Protein AF-A0A9E6F2T2-F1 (afdb_monomer)

Mean predicted aligned error: 5.19 Å

Structure (mmCIF, N/CA/C/O backbone):
data_AF-A0A9E6F2T2-F1
#
_entry.id   AF-A0A9E6F2T2-F1
#
loop_
_atom_site.group_PDB
_atom_site.id
_atom_site.type_symbol
_atom_site.label_atom_id
_atom_site.label_alt_id
_atom_site.label_comp_id
_atom_site.label_asym_id
_atom_site.label_entity_id
_atom_site.label_seq_id
_atom_site.pdbx_PDB_ins_code
_atom_site.Cartn_x
_atom_site.Cartn_y
_atom_site.Cartn_z
_atom_site.occupancy
_atom_site.B_iso_or_equiv
_atom_site.auth_seq_id
_atom_site.auth_comp_id
_atom_site.auth_asym_id
_atom_site.auth_atom_id
_atom_site.pdbx_PDB_model_num
ATOM 1 N N . SER A 1 1 ? -1.608 13.720 -2.231 1.00 84.19 1 SER A N 1
ATOM 2 C CA . SER A 1 1 ? -2.997 13.360 -2.563 1.00 84.19 1 SER A CA 1
ATOM 3 C C . SER A 1 1 ? -3.040 11.972 -3.182 1.00 84.19 1 SER A C 1
ATOM 5 O O . SER A 1 1 ? -1.992 11.424 -3.518 1.00 84.19 1 SER A O 1
ATOM 7 N N . LEU A 1 2 ? -4.228 11.374 -3.261 1.00 90.75 2 LEU A N 1
ATOM 8 C CA . LEU A 1 2 ? -4.473 10.059 -3.855 1.00 90.75 2 LEU A CA 1
ATOM 9 C C . LEU A 1 2 ? -5.272 10.210 -5.150 1.00 90.75 2 LEU A C 1
ATOM 11 O O . LEU A 1 2 ? -6.088 11.120 -5.277 1.00 90.75 2 LEU A O 1
ATOM 15 N N . PHE A 1 3 ? -5.092 9.271 -6.073 1.00 92.19 3 PHE A N 1
ATOM 16 C CA . PHE A 1 3 ? -5.952 9.119 -7.242 1.00 92.19 3 PHE A CA 1
ATOM 17 C C . PHE A 1 3 ? -6.400 7.660 -7.374 1.00 92.19 3 PHE A C 1
ATOM 19 O O . PHE A 1 3 ? -5.769 6.741 -6.848 1.00 92.19 3 PHE A O 1
ATOM 26 N N . CYS A 1 4 ? -7.511 7.443 -8.070 1.00 94.56 4 CYS A N 1
ATOM 27 C CA . CYS A 1 4 ? -8.115 6.136 -8.295 1.00 94.56 4 CYS A CA 1
ATOM 28 C C . CYS A 1 4 ? -8.477 5.983 -9.769 1.00 94.56 4 CYS A C 1
ATOM 30 O O . CYS A 1 4 ? -9.042 6.894 -10.377 1.00 94.56 4 CYS A O 1
ATOM 32 N N . LEU A 1 5 ? -8.174 4.818 -10.338 1.00 93.69 5 LEU 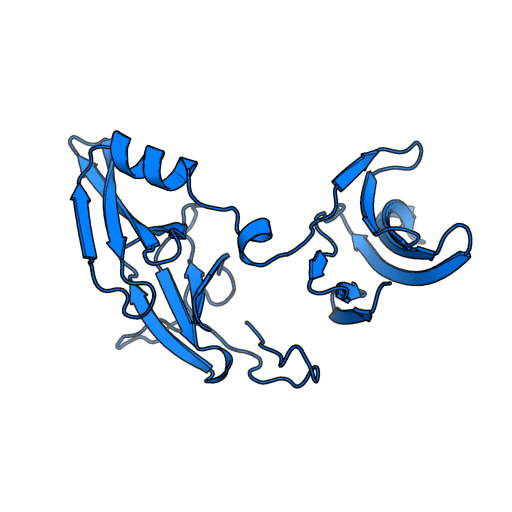A N 1
ATOM 33 C CA . LEU A 1 5 ? -8.446 4.495 -11.733 1.00 93.69 5 LEU A CA 1
ATOM 34 C C . LEU A 1 5 ? -9.360 3.275 -11.837 1.00 93.69 5 LEU A C 1
ATOM 36 O O . LEU A 1 5 ? -9.263 2.336 -11.048 1.00 93.69 5 LEU A O 1
ATOM 40 N N . ASP A 1 6 ? -10.178 3.251 -12.882 1.00 92.00 6 ASP A N 1
ATOM 41 C CA . ASP A 1 6 ? -10.775 2.025 -13.389 1.00 92.00 6 ASP A CA 1
ATOM 42 C C . ASP A 1 6 ? -9.670 1.161 -14.009 1.00 92.00 6 ASP A C 1
ATOM 44 O O . ASP A 1 6 ? -8.991 1.585 -14.947 1.00 92.00 6 ASP A O 1
ATOM 48 N N . SER A 1 7 ? -9.465 -0.047 -13.488 1.00 86.38 7 SER A N 1
ATOM 49 C CA . SER A 1 7 ? -8.366 -0.914 -13.924 1.00 86.38 7 SER A CA 1
ATOM 50 C C . SER A 1 7 ? -8.554 -1.491 -15.329 1.00 86.38 7 SER A C 1
ATOM 52 O O . SER A 1 7 ? -7.565 -1.857 -15.968 1.00 86.38 7 SER A O 1
ATOM 54 N N . ALA A 1 8 ? -9.792 -1.571 -15.827 1.00 87.62 8 ALA A N 1
ATOM 55 C CA . ALA A 1 8 ? -10.092 -2.112 -17.147 1.00 87.62 8 ALA A CA 1
ATOM 56 C C . ALA A 1 8 ? -9.911 -1.055 -18.239 1.00 87.62 8 ALA A C 1
ATOM 58 O O . ALA A 1 8 ? -9.375 -1.360 -19.307 1.00 87.62 8 ALA A O 1
ATOM 59 N N . THR A 1 9 ? -10.341 0.183 -17.979 1.00 90.56 9 THR A N 1
ATOM 60 C CA . THR A 1 9 ? -10.317 1.261 -18.980 1.00 90.56 9 THR A CA 1
ATOM 61 C C . THR A 1 9 ? -9.186 2.266 -18.778 1.00 90.56 9 THR A C 1
ATOM 63 O O . THR A 1 9 ? -8.954 3.090 -19.660 1.00 90.56 9 THR A O 1
ATOM 66 N N . GLY A 1 10 ? -8.529 2.269 -17.615 1.00 88.19 10 GLY A N 1
ATOM 67 C CA . GLY A 1 10 ? -7.559 3.294 -17.217 1.00 88.19 10 GLY A CA 1
ATOM 68 C C . GLY A 1 10 ? -8.184 4.666 -16.943 1.00 88.19 10 GLY A C 1
ATOM 69 O O . GLY A 1 10 ? -7.472 5.664 -16.869 1.00 88.19 10 GLY A O 1
ATOM 70 N N . ARG A 1 11 ? -9.517 4.750 -16.828 1.00 93.75 11 ARG A N 1
ATOM 71 C CA . ARG A 1 11 ? -10.216 6.025 -16.612 1.00 93.75 11 ARG A CA 1
ATOM 72 C C . ARG A 1 11 ? -10.012 6.473 -15.172 1.00 93.75 11 ARG A C 1
ATOM 74 O O . ARG A 1 11 ? -10.262 5.697 -14.257 1.00 93.75 11 ARG A O 1
ATOM 81 N N . VAL A 1 12 ? -9.662 7.738 -14.977 1.00 94.75 12 VAL A N 1
ATOM 82 C CA . VAL A 1 12 ? -9.607 8.356 -13.649 1.00 94.75 12 VAL A CA 1
ATOM 83 C C . VAL A 1 12 ? -11.015 8.430 -13.053 1.00 94.75 12 VAL A C 1
ATOM 85 O O . VAL A 1 12 ? -11.918 9.007 -13.658 1.00 94.75 12 VAL A O 1
ATOM 88 N N . LEU A 1 13 ? -11.212 7.793 -11.898 1.00 95.50 13 LEU A N 1
ATOM 89 C CA . LEU A 1 13 ? -12.462 7.807 -11.128 1.00 95.50 13 LEU A CA 1
ATOM 90 C C . LEU A 1 13 ? -12.446 8.909 -10.070 1.00 95.50 13 LEU A C 1
ATOM 92 O O . LEU A 1 13 ? -13.462 9.549 -9.826 1.00 95.50 13 LEU A O 1
ATOM 96 N N . CYS A 1 14 ? -11.282 9.135 -9.470 1.00 95.75 14 CYS A N 1
ATOM 97 C CA . CYS A 1 14 ? -11.033 10.190 -8.505 1.00 95.75 14 CYS A CA 1
ATOM 98 C C . CYS A 1 14 ? -9.587 10.651 -8.666 1.00 95.75 14 CYS A C 1
ATOM 100 O O . CYS A 1 14 ? -8.709 9.831 -8.937 1.00 95.75 14 CYS A O 1
ATOM 102 N N . ASP A 1 15 ? -9.355 11.947 -8.519 1.00 94.62 15 ASP A N 1
ATOM 103 C CA . ASP A 1 15 ? -8.037 12.557 -8.607 1.00 94.62 15 ASP A CA 1
ATOM 104 C C . ASP A 1 15 ? -7.887 13.611 -7.518 1.00 94.62 15 ASP A C 1
ATOM 106 O O . ASP A 1 15 ? -8.885 14.153 -7.034 1.00 94.62 15 ASP A O 1
ATOM 110 N N . ASP A 1 16 ? -6.640 13.875 -7.150 1.00 91.75 16 ASP A N 1
ATOM 111 C CA . ASP A 1 16 ? -6.241 14.847 -6.136 1.00 91.75 16 ASP A CA 1
ATOM 112 C C . ASP A 1 16 ? -7.023 14.743 -4.809 1.00 91.75 16 ASP A C 1
ATOM 114 O O . ASP A 1 16 ? -7.318 15.732 -4.139 1.00 91.75 16 ASP A O 1
ATOM 118 N N . PHE A 1 17 ? -7.363 13.518 -4.395 1.00 92.75 17 PHE A N 1
ATOM 119 C CA . PHE A 1 17 ? -8.049 13.289 -3.130 1.00 92.75 17 PHE A CA 1
ATOM 120 C C . PHE A 1 17 ? -7.113 13.608 -1.962 1.00 92.75 17 PHE A C 1
ATOM 122 O O . PHE A 1 17 ? -6.030 13.024 -1.825 1.00 92.75 17 PHE A O 1
ATOM 129 N N . VAL A 1 18 ? -7.548 14.514 -1.091 1.00 92.19 18 VAL A N 1
ATOM 130 C CA . VAL A 1 18 ? -6.863 14.855 0.157 1.00 92.19 18 VAL A CA 1
ATOM 131 C C . VAL A 1 18 ? -7.711 14.356 1.316 1.00 92.19 18 VAL A C 1
ATOM 133 O O . VAL A 1 18 ? -8.882 14.708 1.439 1.00 92.19 18 VAL A O 1
ATOM 136 N N . LEU A 1 19 ? -7.112 13.536 2.177 1.00 92.06 19 LEU A N 1
ATOM 137 C CA . LEU A 1 19 ? -7.772 13.058 3.382 1.00 92.06 19 LEU A CA 1
ATOM 138 C C . LEU A 1 19 ? -7.877 14.200 4.399 1.00 92.06 19 LEU A C 1
ATOM 140 O O . LEU A 1 19 ? -6.863 14.685 4.899 1.00 92.06 19 LEU A O 1
ATOM 144 N N . ILE A 1 20 ? -9.103 14.612 4.709 1.00 90.88 20 ILE A N 1
ATOM 145 C CA . ILE A 1 20 ? -9.404 15.657 5.689 1.00 90.88 20 ILE A CA 1
ATOM 146 C C . ILE A 1 20 ? -10.021 15.012 6.933 1.00 90.88 20 ILE A C 1
ATOM 148 O O . ILE A 1 20 ? -10.903 14.162 6.817 1.00 90.88 20 ILE A O 1
ATOM 152 N N . ALA A 1 21 ? -9.552 15.406 8.116 1.00 82.81 21 ALA A N 1
ATOM 153 C CA . ALA A 1 21 ? -10.120 14.961 9.382 1.00 82.81 21 ALA A CA 1
ATOM 154 C C . ALA A 1 21 ? -11.522 15.558 9.578 1.00 82.81 21 ALA A C 1
ATOM 156 O O . ALA A 1 21 ? -11.749 16.738 9.303 1.00 82.81 21 ALA A O 1
ATOM 157 N N . GLU A 1 22 ? -12.458 14.754 10.077 1.00 78.44 22 GLU A N 1
ATOM 158 C CA . GLU A 1 22 ? -13.793 15.231 10.444 1.00 78.44 22 GLU A CA 1
ATOM 159 C C . GLU A 1 22 ? -13.726 16.106 11.710 1.00 78.44 22 GLU A C 1
ATOM 161 O O . GLU A 1 22 ? -13.030 15.771 12.668 1.00 78.44 22 GLU A O 1
ATOM 166 N N . GLY A 1 23 ? -14.451 17.232 11.728 1.00 72.62 23 GLY A N 1
ATOM 167 C CA . GLY A 1 23 ? -14.527 18.136 12.883 1.00 72.62 23 GLY A CA 1
ATOM 168 C C . GLY A 1 23 ? -14.678 19.616 12.512 1.00 72.62 23 GLY A C 1
ATOM 169 O O . GLY A 1 23 ? -14.702 19.978 11.338 1.00 72.62 23 GLY A O 1
ATOM 170 N N . GLU A 1 24 ? -14.776 20.484 13.526 1.00 59.69 24 GLU A N 1
ATOM 171 C CA . GLU A 1 24 ? -14.958 21.942 13.354 1.00 59.69 24 GLU A CA 1
ATOM 172 C C . GLU A 1 24 ? -13.744 22.638 12.714 1.00 59.69 24 GLU A C 1
ATOM 174 O O . GLU A 1 24 ? -13.881 23.676 12.069 1.00 59.69 24 GLU A O 1
ATOM 179 N N . LEU A 1 25 ? -12.558 22.046 12.857 1.00 66.81 25 LEU A N 1
ATOM 180 C CA . LEU A 1 25 ? -11.312 22.485 12.234 1.00 66.81 25 LEU A CA 1
ATOM 181 C C . LEU A 1 25 ? -10.871 21.416 11.237 1.00 66.81 25 LEU A C 1
ATOM 183 O O . LEU A 1 25 ? -9.926 20.672 11.487 1.00 66.81 25 LEU A O 1
ATOM 187 N N . ALA A 1 26 ? -11.605 21.321 10.127 1.00 79.31 26 ALA A N 1
ATOM 188 C CA . ALA A 1 26 ? -11.268 20.447 9.013 1.00 79.31 26 ALA A CA 1
ATOM 189 C C . ALA A 1 26 ? -9.819 20.715 8.567 1.00 79.31 26 ALA A C 1
ATOM 191 O O . ALA A 1 26 ? -9.509 21.771 8.011 1.00 79.31 26 ALA A O 1
ATOM 192 N N . ALA A 1 27 ? -8.931 19.766 8.851 1.00 85.56 27 ALA A N 1
ATOM 193 C CA . ALA A 1 27 ? -7.508 19.850 8.557 1.00 85.56 27 ALA A CA 1
ATOM 194 C C . ALA A 1 27 ? -7.051 18.578 7.832 1.00 85.56 27 ALA A C 1
ATOM 196 O O . ALA A 1 27 ? -7.600 17.501 8.089 1.00 85.56 27 ALA A O 1
ATOM 197 N N . PRO A 1 28 ? -6.057 18.669 6.933 1.00 88.50 28 PRO A N 1
ATOM 198 C CA . PRO A 1 28 ? -5.479 17.491 6.309 1.00 88.50 28 PRO A CA 1
ATOM 199 C C . PRO A 1 28 ? -4.911 16.524 7.350 1.00 88.50 28 PRO A C 1
ATOM 201 O O . PRO A 1 28 ? -4.143 16.914 8.229 1.00 88.50 28 PRO A O 1
ATOM 204 N N . VAL A 1 29 ? -5.274 15.251 7.234 1.00 89.31 29 VAL A N 1
ATOM 205 C CA . VAL A 1 29 ? -4.694 14.178 8.046 1.00 89.31 29 VAL A CA 1
ATOM 206 C C . VAL A 1 29 ? -3.220 14.010 7.667 1.00 89.31 29 VAL A C 1
ATOM 208 O O . VAL A 1 29 ? -2.882 14.006 6.482 1.00 89.31 29 VAL A O 1
ATOM 211 N N . GLY A 1 30 ? -2.339 13.891 8.667 1.00 83.31 30 GLY A N 1
ATOM 212 C CA . GLY A 1 30 ? -0.894 13.739 8.447 1.00 83.31 30 GLY A CA 1
ATOM 213 C C . GLY A 1 30 ? -0.276 14.905 7.668 1.00 83.31 30 GLY A C 1
ATOM 214 O O . GLY A 1 30 ? 0.505 14.685 6.743 1.00 83.31 30 GLY A O 1
ATOM 215 N N . ASP A 1 31 ? -0.708 16.136 7.956 1.00 81.00 31 ASP A N 1
ATOM 216 C CA . ASP A 1 31 ? -0.328 17.359 7.232 1.00 81.00 31 ASP A CA 1
ATOM 217 C C . ASP A 1 31 ? -0.625 17.315 5.715 1.00 81.00 31 ASP A C 1
ATOM 219 O O . ASP A 1 31 ? -0.127 18.134 4.943 1.00 81.00 31 ASP A O 1
ATOM 223 N N . GLY A 1 32 ? -1.453 16.364 5.264 1.00 74.56 32 GLY A N 1
ATOM 224 C CA . GLY A 1 32 ? -1.873 16.204 3.869 1.00 74.56 32 GLY A CA 1
ATOM 225 C C . GLY A 1 32 ? -0.891 15.449 2.971 1.00 74.56 32 GLY A C 1
ATOM 226 O O . GLY A 1 32 ? -1.205 15.209 1.802 1.00 74.56 32 GLY A O 1
ATOM 227 N N . TRP A 1 33 ? 0.271 15.047 3.491 1.00 72.12 33 TRP A N 1
ATOM 228 C CA . TRP A 1 33 ? 1.292 14.316 2.727 1.00 72.12 33 TRP A CA 1
ATOM 229 C C . TRP A 1 33 ? 1.839 13.072 3.441 1.00 72.12 33 TRP A C 1
ATOM 231 O O . TRP A 1 33 ? 2.359 12.187 2.766 1.00 72.12 33 TRP A O 1
ATOM 241 N N . MET A 1 34 ? 1.680 12.951 4.764 1.00 81.88 34 MET A N 1
ATOM 242 C CA . MET A 1 34 ? 2.083 11.771 5.537 1.00 81.88 34 MET A CA 1
ATOM 243 C C . MET A 1 34 ? 0.891 10.842 5.782 1.00 81.88 34 MET A C 1
ATOM 245 O O . MET A 1 34 ? 0.348 10.769 6.887 1.00 81.88 34 MET A O 1
ATOM 249 N N . ILE A 1 35 ? 0.486 10.128 4.734 1.00 90.81 35 ILE A N 1
ATOM 250 C CA . ILE A 1 35 ? -0.482 9.032 4.835 1.00 90.81 35 ILE A CA 1
ATOM 251 C C . ILE A 1 35 ? 0.162 7.732 4.360 1.00 90.81 35 ILE A C 1
ATOM 253 O O . ILE A 1 35 ? 0.826 7.707 3.323 1.00 90.81 35 ILE A O 1
ATOM 257 N N . GLY A 1 36 ? -0.026 6.659 5.122 1.00 92.12 36 GLY A N 1
ATOM 258 C CA . GLY A 1 36 ? 0.363 5.310 4.725 1.00 92.12 36 GLY A CA 1
ATOM 259 C C . GLY A 1 36 ? -0.843 4.516 4.238 1.00 92.12 36 GLY A C 1
ATOM 260 O O . GLY A 1 36 ? -1.964 4.736 4.699 1.00 92.12 36 GLY A O 1
ATOM 261 N N . LEU A 1 37 ? -0.614 3.613 3.285 1.00 94.00 37 LEU A N 1
ATOM 262 C CA . LEU A 1 37 ? -1.622 2.684 2.771 1.00 94.00 37 LEU A CA 1
ATOM 263 C C . LEU A 1 37 ? -1.465 1.342 3.487 1.00 94.00 37 LEU A C 1
ATOM 265 O O . LEU A 1 37 ? -0.349 0.838 3.568 1.00 94.00 37 LEU A O 1
ATOM 269 N N . GLU A 1 38 ? -2.565 0.767 3.969 1.00 95.44 38 GLU A N 1
ATOM 270 C CA . GLU A 1 38 ? -2.536 -0.471 4.762 1.00 95.44 38 GLU A CA 1
ATOM 271 C C . GLU A 1 38 ? -3.091 -1.671 3.998 1.00 95.44 38 GLU A C 1
ATOM 273 O O . GLU A 1 38 ? -2.446 -2.707 3.870 1.00 95.44 38 GLU A O 1
ATOM 278 N N . THR A 1 39 ? -4.325 -1.560 3.503 1.00 97.00 39 THR A N 1
ATOM 279 C CA . THR A 1 39 ? -5.026 -2.684 2.872 1.00 97.00 39 THR A CA 1
ATOM 280 C C . THR A 1 39 ? -6.213 -2.195 2.042 1.00 97.00 39 THR A C 1
ATOM 282 O O . THR A 1 39 ? -6.554 -1.010 2.033 1.00 97.00 39 THR A O 1
ATOM 285 N N . VAL A 1 40 ? -6.880 -3.122 1.356 1.00 96.06 40 VAL A N 1
ATOM 286 C CA . VAL A 1 40 ? -8.145 -2.891 0.646 1.00 96.06 40 VAL A CA 1
ATOM 287 C C . VAL A 1 40 ? -9.184 -3.947 1.012 1.00 96.06 40 VAL A C 1
ATOM 289 O O . VAL A 1 40 ? -8.886 -5.139 1.019 1.00 96.06 40 VAL A O 1
ATOM 292 N N . HIS A 1 41 ? -10.435 -3.568 1.245 1.00 96.50 41 HIS A N 1
ATOM 293 C CA . HIS A 1 41 ? -11.513 -4.525 1.516 1.00 96.50 41 HIS A CA 1
ATOM 294 C C . HIS A 1 41 ? -12.817 -4.064 0.863 1.00 96.50 41 HIS A C 1
ATOM 296 O O . HIS A 1 41 ? -13.295 -2.968 1.130 1.00 96.50 41 HIS A O 1
ATOM 302 N N . ARG A 1 42 ? -13.396 -4.908 -0.007 1.00 94.19 42 ARG A N 1
ATOM 303 C CA . ARG A 1 42 ? -14.687 -4.674 -0.695 1.00 94.19 42 ARG A CA 1
ATOM 304 C C . ARG A 1 42 ? -14.858 -3.255 -1.271 1.00 94.19 42 ARG A C 1
ATOM 306 O O . ARG A 1 42 ? -15.928 -2.667 -1.177 1.00 94.19 42 ARG A O 1
ATOM 313 N N . GLY A 1 43 ? -13.807 -2.727 -1.899 1.00 93.31 43 GLY A N 1
ATOM 314 C CA . GLY A 1 43 ? -13.819 -1.409 -2.547 1.00 93.31 43 GLY A CA 1
ATOM 315 C C . GLY A 1 43 ? -13.397 -0.241 -1.653 1.00 93.31 43 GLY A C 1
ATOM 316 O O . GLY A 1 43 ? -13.254 0.865 -2.162 1.00 93.31 43 GLY A O 1
ATOM 317 N N . LEU A 1 44 ? -13.143 -0.481 -0.365 1.00 97.25 44 LEU A N 1
ATOM 318 C CA . LEU A 1 44 ? -12.562 0.504 0.542 1.00 97.25 44 LEU A CA 1
ATOM 319 C C . LEU A 1 44 ? -11.036 0.383 0.560 1.00 97.25 44 LEU A C 1
ATOM 321 O O . LEU A 1 44 ? -10.509 -0.730 0.628 1.00 97.25 44 LEU A O 1
ATOM 325 N N . LEU A 1 45 ? -10.347 1.523 0.523 1.00 97.25 45 LEU A N 1
ATOM 326 C CA . LEU A 1 45 ? -8.915 1.647 0.804 1.00 97.25 45 LEU A CA 1
ATOM 327 C C . LEU A 1 45 ? -8.725 2.067 2.261 1.00 97.25 45 LEU A C 1
ATOM 329 O O . LEU A 1 45 ? -9.366 3.011 2.710 1.00 97.25 45 LEU A O 1
ATOM 333 N N . PHE A 1 46 ? -7.831 1.399 2.977 1.00 97.81 46 PHE A N 1
ATOM 334 C CA . PHE A 1 46 ? -7.526 1.703 4.370 1.00 97.81 46 PHE A CA 1
ATOM 335 C C . PHE A 1 46 ? -6.191 2.417 4.459 1.00 97.81 46 PHE A C 1
ATOM 337 O O . PHE A 1 46 ? -5.192 1.935 3.922 1.00 97.81 46 PHE A O 1
ATOM 344 N N . CYS A 1 47 ? -6.188 3.544 5.159 1.00 96.44 47 CYS A N 1
ATOM 345 C CA . CYS A 1 47 ? -5.003 4.360 5.368 1.00 96.44 47 CYS A CA 1
ATOM 346 C C . CYS A 1 47 ? -4.793 4.657 6.853 1.00 96.44 47 CYS A C 1
ATOM 348 O O . CYS A 1 47 ? -5.750 4.644 7.635 1.00 96.44 47 CYS A O 1
ATOM 350 N N . HIS A 1 48 ? -3.560 5.011 7.204 1.00 95.56 48 HIS A N 1
ATOM 351 C CA . HIS A 1 48 ? -3.197 5.604 8.491 1.00 95.56 48 HIS A CA 1
ATOM 352 C C . HIS A 1 48 ? -2.480 6.944 8.291 1.00 95.56 48 HIS A C 1
ATOM 354 O O . HIS A 1 48 ? -2.021 7.272 7.193 1.00 95.56 48 HIS A O 1
ATOM 360 N N . SER A 1 49 ? -2.343 7.696 9.378 1.00 94.31 49 SER A N 1
ATOM 361 C CA . SER A 1 49 ? -1.416 8.814 9.513 1.00 94.31 49 SER A CA 1
ATOM 362 C C . SER A 1 49 ? -0.299 8.436 10.474 1.00 94.31 49 SER A C 1
ATOM 364 O O . SER A 1 49 ? -0.289 7.344 11.035 1.00 94.31 49 SER A O 1
ATOM 366 N N . PHE A 1 50 ? 0.632 9.352 10.699 1.00 92.06 50 PHE A N 1
ATOM 367 C CA . PHE A 1 50 ? 1.744 9.137 11.616 1.00 92.06 50 PHE A CA 1
ATOM 368 C C . PHE A 1 50 ? 1.617 10.052 12.822 1.00 92.06 50 PHE A C 1
ATOM 370 O O . PHE A 1 50 ? 1.134 11.183 12.710 1.00 92.06 50 PHE A O 1
ATOM 377 N N . GLN A 1 51 ? 2.067 9.566 13.973 1.00 88.75 51 GLN A N 1
ATOM 378 C CA . GLN A 1 51 ? 2.185 10.402 15.158 1.00 88.75 51 GLN A CA 1
ATOM 379 C C . GLN A 1 51 ? 3.210 11.527 14.909 1.00 88.75 51 GLN A C 1
ATOM 381 O O . GLN A 1 51 ? 4.262 11.280 14.314 1.00 88.75 51 GLN A O 1
ATOM 386 N N . PRO A 1 52 ? 2.968 12.764 15.381 1.00 85.31 52 PRO A N 1
ATOM 387 C CA . PRO A 1 52 ? 3.907 13.864 15.182 1.00 85.31 52 PRO A CA 1
ATOM 388 C C . PRO A 1 52 ? 5.316 13.533 15.692 1.00 85.31 52 PRO A C 1
ATOM 390 O O . PRO A 1 52 ? 5.511 13.240 16.871 1.00 85.31 52 PRO A O 1
ATOM 393 N N . GLY A 1 53 ? 6.306 13.591 14.796 1.00 85.50 53 GLY A N 1
ATOM 394 C CA . GLY A 1 53 ? 7.708 13.308 15.125 1.00 85.50 53 GLY A CA 1
ATOM 395 C C . GLY A 1 53 ? 8.024 11.834 15.400 1.00 85.50 53 GLY A C 1
ATOM 396 O O . GLY A 1 53 ? 9.078 11.546 15.965 1.00 85.50 53 GLY A O 1
ATOM 397 N N . SER A 1 54 ? 7.141 10.908 15.019 1.00 86.94 54 SER A N 1
ATOM 398 C CA . SER A 1 54 ? 7.296 9.473 15.256 1.00 86.94 54 SER A CA 1
ATOM 399 C C . SER A 1 54 ? 6.884 8.661 14.019 1.00 86.94 54 SER A C 1
ATOM 401 O O . SER A 1 54 ? 5.944 9.044 13.325 1.00 86.94 54 SER A O 1
ATOM 403 N N . PRO A 1 55 ? 7.557 7.533 13.724 1.00 86.31 55 PRO A N 1
ATOM 404 C CA . PRO A 1 55 ? 7.141 6.627 12.654 1.00 86.31 55 PRO A CA 1
ATOM 405 C C . PRO A 1 55 ? 5.925 5.771 13.043 1.00 86.31 55 PRO A C 1
ATOM 407 O O . PRO A 1 55 ? 5.457 4.975 12.235 1.00 86.31 55 PRO A O 1
ATOM 410 N N . GLU A 1 56 ? 5.437 5.888 14.280 1.00 89.75 56 GLU A N 1
ATOM 411 C CA . GLU A 1 56 ? 4.293 5.119 14.761 1.00 89.75 56 GLU A CA 1
ATOM 412 C C . GLU A 1 56 ? 3.009 5.526 14.036 1.00 89.75 56 GLU A C 1
ATOM 414 O O . GLU A 1 56 ? 2.686 6.713 13.909 1.00 89.75 56 GLU A O 1
ATOM 419 N N . HIS A 1 57 ? 2.255 4.517 13.606 1.00 94.25 57 HIS A N 1
ATOM 420 C CA . HIS A 1 57 ? 0.974 4.708 12.943 1.00 94.25 57 HIS A CA 1
ATOM 421 C C . HIS A 1 57 ? -0.044 5.316 13.923 1.00 94.25 57 HIS A C 1
ATOM 423 O O . HIS A 1 57 ? -0.023 5.088 15.139 1.00 94.25 57 HIS A O 1
ATOM 429 N N . GLN A 1 58 ? -0.971 6.086 13.374 1.00 93.06 58 GLN A N 1
ATOM 430 C CA . GLN A 1 58 ? -2.052 6.739 14.087 1.00 93.06 58 GLN A CA 1
ATOM 431 C C . GLN A 1 58 ? -3.305 6.697 13.228 1.00 93.06 58 GLN A C 1
ATOM 433 O O . GLN A 1 58 ? -3.275 7.139 12.086 1.00 93.06 58 GLN A O 1
ATOM 438 N N . GLY A 1 59 ? -4.406 6.234 13.813 1.00 95.75 59 GLY A N 1
ATOM 439 C CA . GLY A 1 59 ? -5.719 6.248 13.190 1.00 95.75 59 GLY A CA 1
ATOM 440 C C . GLY A 1 59 ? -5.894 5.235 12.061 1.00 95.75 59 GLY A C 1
ATOM 441 O O . GLY A 1 59 ? -4.944 4.706 11.484 1.00 95.75 59 GLY A O 1
ATOM 442 N N . ILE A 1 60 ? -7.160 4.984 11.740 1.00 97.81 60 ILE A N 1
ATOM 443 C CA . ILE A 1 60 ? -7.583 4.208 10.578 1.00 97.81 60 ILE A CA 1
ATOM 444 C C . ILE A 1 60 ? -8.649 5.019 9.847 1.00 97.81 60 ILE A C 1
ATOM 446 O O . ILE A 1 60 ? -9.645 5.420 10.451 1.00 97.81 60 ILE A O 1
ATOM 450 N N . TRP A 1 61 ? -8.473 5.228 8.546 1.00 97.50 61 TRP A N 1
ATOM 451 C CA . TRP A 1 61 ? -9.486 5.825 7.675 1.00 97.50 61 TRP A CA 1
ATOM 452 C C . TRP A 1 61 ? -9.815 4.856 6.552 1.00 97.50 61 TRP A C 1
ATOM 454 O O . TRP A 1 61 ? -8.922 4.439 5.816 1.00 97.50 61 TRP A O 1
ATOM 464 N N . ALA A 1 62 ? -11.096 4.521 6.416 1.00 97.88 62 ALA A N 1
ATOM 465 C CA . ALA A 1 62 ? -11.602 3.747 5.295 1.00 97.88 62 ALA A CA 1
ATOM 466 C C . ALA A 1 62 ? -12.137 4.705 4.229 1.00 97.88 62 ALA A C 1
ATOM 468 O O . ALA A 1 62 ? -13.048 5.496 4.482 1.00 97.88 62 ALA A O 1
ATOM 469 N N . LEU A 1 63 ? -11.559 4.650 3.036 1.00 97.06 63 LEU A N 1
ATOM 470 C CA . LEU A 1 63 ? -11.831 5.559 1.931 1.00 97.06 63 LEU A CA 1
ATOM 471 C C . LEU A 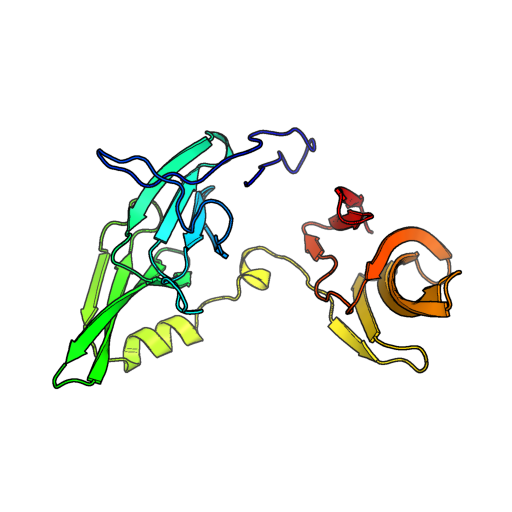1 63 ? -12.615 4.840 0.840 1.00 97.06 63 LEU A C 1
ATOM 473 O O . LEU A 1 63 ? -12.171 3.818 0.317 1.00 97.06 63 LEU A O 1
ATOM 477 N N . ASP A 1 64 ? -13.737 5.426 0.442 1.00 96.62 64 ASP A N 1
ATOM 478 C CA . ASP A 1 64 ? -14.396 5.126 -0.825 1.00 96.62 64 AS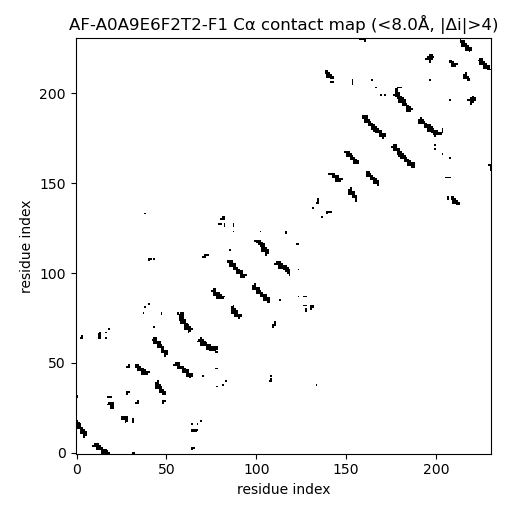P A CA 1
ATOM 479 C C . ASP A 1 64 ? -13.836 6.099 -1.867 1.00 96.62 64 ASP A C 1
ATOM 481 O O . ASP A 1 64 ? -14.381 7.179 -2.112 1.00 96.62 64 ASP A O 1
ATOM 485 N N . LEU A 1 65 ? -12.670 5.745 -2.418 1.00 94.31 65 LEU A N 1
ATOM 486 C CA . LEU A 1 65 ? -11.974 6.590 -3.386 1.00 94.31 65 LEU A CA 1
ATOM 487 C C . LEU A 1 65 ? -12.772 6.817 -4.675 1.00 94.31 65 LEU A C 1
ATOM 489 O O . LEU A 1 65 ? -12.793 7.960 -5.118 1.00 94.31 65 LEU A O 1
ATOM 493 N N . PRO A 1 66 ? -13.456 5.825 -5.281 1.00 94.75 66 PRO A N 1
ATOM 494 C CA . PRO A 1 66 ? -14.299 6.086 -6.449 1.00 94.75 66 PRO A CA 1
ATOM 495 C C . PRO A 1 66 ? -15.362 7.164 -6.211 1.00 94.75 66 PRO A C 1
ATOM 497 O O . PRO A 1 66 ? -15.714 7.886 -7.141 1.00 94.75 66 PRO A O 1
ATOM 500 N N . GLN A 1 67 ? -15.867 7.283 -4.980 1.00 94.44 67 GLN A N 1
ATOM 501 C CA . GLN A 1 67 ? -16.814 8.332 -4.591 1.00 94.44 67 GLN A CA 1
ATOM 502 C C . GLN A 1 67 ? -16.145 9.568 -3.971 1.00 94.44 67 GLN A C 1
ATOM 504 O O . GLN A 1 67 ? -16.841 10.528 -3.644 1.00 94.44 67 GLN A O 1
ATOM 509 N N . GLY A 1 68 ? -14.821 9.559 -3.802 1.00 93.75 68 GLY A N 1
ATOM 510 C CA . GLY A 1 68 ? -14.051 10.661 -3.232 1.00 93.75 68 GLY A CA 1
ATOM 511 C C . GLY A 1 68 ? -14.456 11.009 -1.801 1.00 93.75 68 GLY A C 1
ATOM 512 O O . GLY A 1 68 ? -14.567 12.191 -1.478 1.00 93.75 68 GLY A O 1
ATOM 513 N N . ARG A 1 69 ? -14.712 10.013 -0.941 1.00 94.06 69 ARG A N 1
ATOM 514 C CA . ARG A 1 69 ? -15.138 10.254 0.450 1.00 94.06 69 ARG A CA 1
ATOM 515 C C . ARG A 1 69 ? -14.505 9.303 1.460 1.00 94.06 69 ARG A C 1
ATOM 517 O O . ARG A 1 69 ? -14.126 8.180 1.138 1.00 94.06 69 ARG A O 1
ATOM 524 N N . VAL A 1 70 ? -14.475 9.744 2.713 1.00 95.62 70 VAL A N 1
ATOM 525 C CA . VAL A 1 70 ? -14.235 8.874 3.869 1.00 95.62 70 VAL A CA 1
ATOM 526 C C . VAL A 1 70 ? -15.537 8.125 4.166 1.00 95.62 70 VAL A C 1
ATOM 528 O O . VAL A 1 70 ? -16.584 8.747 4.327 1.00 95.62 70 VAL A O 1
ATOM 531 N N . ALA A 1 71 ? -15.493 6.794 4.177 1.00 96.81 71 ALA A N 1
ATOM 532 C CA . ALA A 1 71 ? -16.641 5.955 4.514 1.00 96.81 71 ALA A CA 1
ATOM 533 C C . ALA A 1 71 ? -16.844 5.880 6.033 1.00 96.81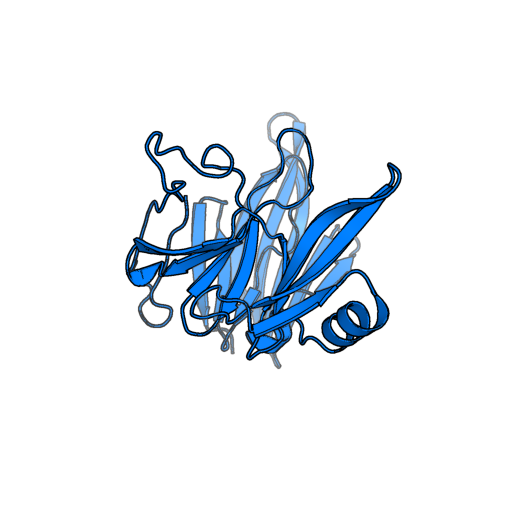 71 ALA A C 1
ATOM 535 O O . ALA A 1 71 ? -17.973 5.968 6.512 1.00 96.81 71 ALA A O 1
ATOM 536 N N . TRP A 1 72 ? -15.745 5.734 6.774 1.00 97.31 72 TRP A N 1
ATOM 537 C CA . TRP A 1 72 ? -15.692 5.813 8.231 1.00 97.31 72 TRP A CA 1
ATOM 538 C C . TRP A 1 72 ? -14.250 6.048 8.694 1.00 97.31 72 TRP A C 1
ATOM 540 O O . TRP A 1 72 ? -13.292 5.843 7.939 1.00 97.31 72 TRP A O 1
ATOM 550 N N . SER A 1 73 ? -14.082 6.461 9.951 1.00 97.12 73 SER A N 1
ATOM 551 C CA . SER A 1 73 ? -12.763 6.598 10.570 1.00 97.12 73 SER A CA 1
ATOM 552 C C . SER A 1 73 ? -12.740 6.113 12.022 1.00 97.12 73 SER A C 1
ATOM 554 O O . SER A 1 73 ? -13.745 6.150 12.732 1.00 97.12 73 SER A O 1
ATOM 556 N N . ARG A 1 74 ? -11.571 5.634 12.450 1.00 97.38 74 ARG A N 1
ATOM 557 C CA . ARG A 1 74 ? -11.215 5.257 13.823 1.00 97.38 74 ARG A CA 1
ATOM 558 C C . ARG A 1 74 ? -9.876 5.907 14.174 1.00 97.38 74 ARG A C 1
ATOM 560 O O . ARG A 1 74 ? -8.851 5.227 14.180 1.00 97.38 74 ARG A O 1
ATOM 567 N N . PRO A 1 75 ? -9.847 7.232 14.422 1.00 95.19 75 PRO A N 1
ATOM 568 C CA . PRO A 1 75 ? -8.606 7.949 14.733 1.00 95.19 75 PRO A CA 1
ATOM 569 C C . PRO A 1 75 ? -7.967 7.493 16.057 1.00 95.19 75 PRO A C 1
ATOM 571 O O . PRO A 1 75 ? -6.806 7.793 16.323 1.00 95.19 75 PRO A O 1
ATOM 574 N N . ASP A 1 76 ? -8.723 6.769 16.885 1.00 95.75 76 ASP A N 1
ATOM 575 C CA . ASP A 1 76 ? -8.313 6.221 18.176 1.00 95.75 76 ASP A CA 1
ATOM 576 C C . ASP A 1 76 ? -7.606 4.857 18.093 1.00 95.75 76 ASP A C 1
ATOM 578 O O . ASP A 1 76 ? -7.100 4.383 19.113 1.00 95.75 76 ASP A O 1
ATOM 582 N N . LEU A 1 77 ? -7.600 4.213 16.922 1.00 97.75 77 LEU A N 1
ATOM 583 C CA . LEU A 1 77 ? -7.054 2.871 16.719 1.00 97.75 77 LEU A CA 1
ATOM 584 C C . LEU A 1 77 ? -5.927 2.856 15.686 1.00 97.75 77 LEU A C 1
ATOM 586 O O . LEU A 1 77 ? -5.802 3.757 14.864 1.00 97.75 77 LEU A O 1
ATOM 590 N N . VAL A 1 78 ? -5.123 1.799 15.726 1.00 97.56 78 VAL A N 1
ATOM 591 C CA . VAL A 1 78 ? -4.017 1.522 14.809 1.00 97.56 78 VAL A CA 1
ATOM 592 C C . VAL A 1 78 ? -4.258 0.179 14.130 1.00 97.56 78 VAL A C 1
ATOM 594 O O . VAL A 1 78 ? -4.563 -0.808 14.802 1.00 97.56 78 VAL A O 1
ATOM 597 N N . PHE A 1 79 ? -4.132 0.136 12.803 1.00 97.88 79 PHE A N 1
ATOM 598 C CA . PHE A 1 79 ? -4.277 -1.091 12.021 1.00 97.88 79 PHE A CA 1
ATOM 599 C C . P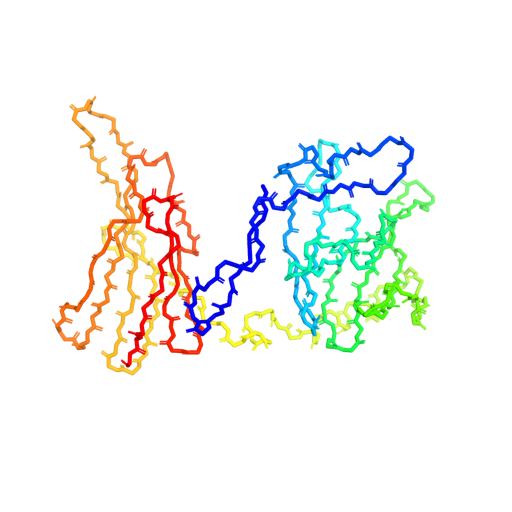HE A 1 79 ? -3.169 -2.101 12.357 1.00 97.88 79 PHE A C 1
ATOM 601 O O . PHE A 1 79 ? -2.034 -1.732 12.644 1.00 97.88 79 PHE A O 1
ATOM 608 N N . THR A 1 80 ? -3.497 -3.394 12.355 1.00 97.00 80 THR A N 1
ATOM 609 C CA . THR A 1 80 ? -2.526 -4.480 12.574 1.00 97.00 80 THR A CA 1
ATOM 610 C C . THR A 1 80 ? -2.562 -5.525 11.472 1.00 97.00 80 THR A C 1
ATOM 612 O O . THR A 1 80 ? -1.504 -5.938 11.006 1.00 97.00 80 THR A O 1
ATOM 615 N N . ALA A 1 81 ? -3.750 -6.001 11.092 1.00 97.62 81 ALA A N 1
ATOM 616 C CA . ALA A 1 81 ? -3.891 -7.018 10.054 1.00 97.62 81 ALA A CA 1
ATOM 617 C C . ALA A 1 81 ? -5.293 -7.012 9.434 1.00 97.62 81 ALA A C 1
ATOM 619 O O . ALA A 1 81 ? -6.283 -6.710 10.105 1.00 97.62 81 ALA A O 1
ATOM 620 N N . ASN A 1 82 ? -5.375 -7.415 8.166 1.00 98.00 82 ASN A N 1
ATOM 621 C CA . ASN A 1 82 ? -6.628 -7.745 7.499 1.00 98.00 82 ASN A CA 1
ATOM 622 C C . ASN A 1 82 ? -6.883 -9.249 7.648 1.00 98.00 82 ASN A C 1
ATOM 624 O O . ASN A 1 82 ? -6.097 -10.060 7.167 1.00 98.00 82 ASN A O 1
ATOM 628 N N . LEU A 1 83 ? -7.972 -9.622 8.318 1.00 97.50 83 LEU A N 1
ATOM 629 C CA . LEU A 1 83 ? -8.338 -11.019 8.572 1.00 97.50 83 LEU A CA 1
ATOM 630 C C . LEU A 1 83 ? -9.382 -11.542 7.572 1.00 97.50 83 LEU A C 1
ATOM 632 O O . LEU A 1 83 ? -9.990 -12.587 7.780 1.00 97.50 83 LEU A O 1
ATOM 636 N N . GLY A 1 84 ? -9.621 -10.812 6.483 1.00 95.38 84 GLY A N 1
ATOM 637 C CA . GLY A 1 84 ? -10.660 -11.127 5.514 1.00 95.38 84 GLY A CA 1
ATOM 638 C C . GLY A 1 84 ? -11.984 -10.490 5.907 1.00 95.38 84 GLY A C 1
ATOM 639 O O . GLY A 1 84 ? -12.385 -9.533 5.258 1.00 95.38 84 GLY A O 1
ATOM 640 N N . ASP A 1 85 ? -12.663 -10.997 6.934 1.00 96.12 85 ASP A N 1
ATOM 641 C CA . ASP A 1 85 ? -13.977 -10.510 7.395 1.00 96.12 85 ASP A CA 1
ATOM 642 C C . ASP A 1 85 ? -13.915 -9.530 8.580 1.00 96.12 85 ASP A C 1
ATOM 644 O O . ASP A 1 85 ? -14.911 -8.874 8.880 1.00 96.12 85 ASP A O 1
ATOM 648 N N . ALA A 1 86 ? -12.744 -9.384 9.196 1.00 98.25 86 ALA A N 1
ATOM 649 C CA . ALA A 1 86 ? -12.465 -8.439 10.267 1.00 98.25 86 ALA A CA 1
ATOM 650 C C . ALA A 1 86 ? -11.121 -7.729 10.051 1.00 98.25 86 ALA A C 1
ATOM 652 O O . ALA A 1 86 ? -10.229 -8.238 9.368 1.00 98.25 86 ALA A O 1
ATOM 653 N N . LEU A 1 87 ? -10.952 -6.563 10.670 1.00 98.56 87 LEU A N 1
ATOM 654 C CA . LEU A 1 87 ? -9.645 -5.927 10.839 1.00 98.56 87 LEU A CA 1
ATOM 655 C C . LEU A 1 87 ? -9.179 -6.131 12.274 1.00 98.56 87 LEU A C 1
ATOM 657 O O . LEU A 1 87 ? -9.916 -5.824 13.210 1.00 98.56 87 LEU A O 1
ATOM 661 N N . LEU A 1 88 ? -7.947 -6.597 12.447 1.00 98.62 88 LEU A N 1
ATOM 662 C CA . LEU A 1 88 ? -7.275 -6.539 13.736 1.00 98.62 88 LEU A CA 1
ATOM 663 C C . LEU A 1 88 ? -6.688 -5.140 13.907 1.00 98.62 88 LEU A C 1
ATOM 665 O O . LEU A 1 88 ? -5.938 -4.666 13.049 1.00 98.62 88 LEU A O 1
ATOM 669 N N . ALA A 1 89 ? -7.013 -4.501 15.022 1.00 98.50 89 ALA A N 1
ATOM 670 C CA . ALA A 1 89 ? -6.512 -3.186 15.382 1.00 98.50 89 ALA A CA 1
ATOM 671 C C . ALA A 1 89 ? -6.166 -3.127 16.871 1.00 98.50 89 ALA A C 1
ATOM 673 O O . ALA A 1 89 ? -6.591 -3.980 17.653 1.00 98.50 89 ALA A O 1
ATOM 674 N N . TYR A 1 90 ? -5.422 -2.103 17.282 1.00 98.19 90 TYR A N 1
ATOM 675 C CA . TYR A 1 90 ? -5.193 -1.827 18.697 1.00 98.19 90 TYR A CA 1
ATOM 676 C C . TYR A 1 90 ? -5.310 -0.348 19.033 1.00 98.19 90 TYR A C 1
ATOM 678 O O . TYR A 1 90 ? -5.071 0.526 18.202 1.00 98.19 90 TYR A O 1
ATOM 686 N N . ARG A 1 91 ? -5.622 -0.073 20.296 1.00 97.25 91 ARG A N 1
ATOM 687 C CA . ARG A 1 91 ? -5.415 1.224 20.931 1.00 97.25 91 ARG A CA 1
ATOM 688 C C . ARG A 1 91 ? -4.121 1.173 21.72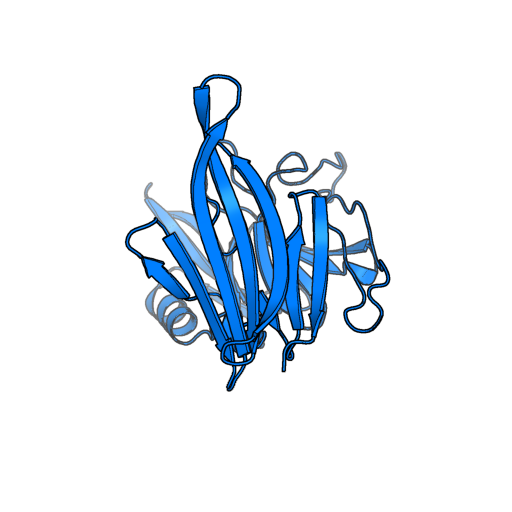9 1.00 97.25 91 ARG A C 1
ATOM 690 O O . ARG A 1 91 ? -3.910 0.246 22.511 1.00 97.25 91 ARG A O 1
ATOM 697 N N . SER A 1 92 ? -3.256 2.166 21.549 1.00 94.50 92 SER A N 1
ATOM 698 C CA . SER A 1 92 ? -2.103 2.332 22.435 1.00 94.50 92 SER A CA 1
ATOM 699 C C . SER A 1 92 ? -2.595 2.844 23.785 1.00 94.50 92 SER A C 1
ATOM 701 O O . SER A 1 92 ? -3.250 3.884 23.854 1.00 94.50 92 SER A O 1
ATOM 703 N N . ILE A 1 93 ? -2.275 2.129 24.856 1.00 95.00 93 ILE A N 1
ATOM 704 C CA . ILE A 1 93 ? -2.593 2.520 26.232 1.00 95.00 93 ILE A CA 1
ATOM 705 C C . ILE A 1 93 ? -1.312 2.550 27.071 1.00 95.00 93 ILE A C 1
ATOM 707 O O . ILE A 1 93 ? -0.253 2.103 26.631 1.00 95.00 93 ILE A O 1
ATOM 711 N N . VAL A 1 94 ? -1.395 3.101 28.281 1.00 94.38 94 VAL A N 1
ATOM 712 C CA . VAL A 1 94 ? -0.291 3.091 29.246 1.00 94.38 94 VAL A CA 1
ATOM 713 C C . VAL A 1 94 ? -0.775 2.435 30.529 1.00 94.38 94 VAL A C 1
ATOM 715 O O . VAL A 1 94 ? -1.735 2.905 31.139 1.00 94.38 94 VAL A O 1
ATOM 718 N N . PHE A 1 95 ? -0.085 1.385 30.963 1.00 91.88 95 PHE A N 1
ATOM 719 C CA . PHE A 1 95 ? -0.348 0.700 32.224 1.00 91.88 95 PHE A CA 1
ATOM 720 C C . PHE A 1 95 ? 0.923 0.684 33.071 1.00 91.88 95 PHE A C 1
ATOM 722 O O . PHE A 1 95 ? 1.997 0.315 32.606 1.00 91.88 95 PHE A O 1
ATOM 729 N N . ALA A 1 96 ? 0.828 1.170 34.312 1.00 92.94 96 ALA A N 1
ATOM 730 C CA . ALA A 1 96 ? 1.968 1.304 35.226 1.00 92.94 96 ALA A CA 1
ATOM 731 C C . ALA A 1 96 ? 3.198 2.040 34.631 1.00 92.94 96 ALA A C 1
ATOM 733 O O . ALA A 1 96 ? 4.331 1.785 35.029 1.00 92.94 96 ALA A O 1
ATOM 734 N N . GLY A 1 97 ? 2.978 2.966 33.689 1.00 92.62 97 GLY A N 1
ATOM 735 C CA . GLY A 1 97 ? 4.043 3.715 33.010 1.00 92.62 97 GLY A CA 1
ATOM 736 C C . GLY A 1 97 ? 4.664 3.006 31.801 1.00 92.62 97 GLY A C 1
ATOM 737 O O . GLY A 1 97 ? 5.560 3.570 31.178 1.00 92.62 97 GLY A O 1
ATOM 738 N N . PHE A 1 98 ? 4.181 1.814 31.442 1.00 90.88 98 PHE A N 1
ATOM 739 C CA . PHE A 1 98 ? 4.632 1.061 30.275 1.00 90.88 98 PHE A CA 1
ATOM 740 C C . PHE A 1 98 ? 3.607 1.142 29.137 1.00 90.88 98 PHE A C 1
ATOM 742 O O . PHE A 1 98 ? 2.402 1.110 29.404 1.00 90.88 98 PHE A O 1
ATOM 749 N N . PRO A 1 99 ? 4.061 1.263 27.875 1.00 91.00 99 PRO A N 1
ATOM 750 C CA . PRO A 1 99 ? 3.170 1.205 26.729 1.00 91.00 99 PRO A CA 1
ATOM 751 C C . PRO A 1 99 ? 2.610 -0.212 26.578 1.00 91.00 99 PRO A C 1
ATOM 753 O O . PRO A 1 99 ? 3.357 -1.189 26.538 1.00 91.00 99 PRO A O 1
ATOM 756 N N . GLU A 1 100 ? 1.293 -0.306 26.456 1.00 95.44 100 GLU A N 1
ATOM 757 C CA . GLU A 1 100 ? 0.573 -1.543 26.173 1.00 95.44 100 GLU A CA 1
ATOM 758 C C . GLU A 1 100 ? -0.357 -1.351 24.972 1.00 95.44 100 GLU A C 1
ATOM 760 O O . GLU A 1 100 ? -0.643 -0.232 24.533 1.00 95.44 100 GLU A O 1
ATOM 765 N N . ARG A 1 101 ? -0.823 -2.469 24.418 1.00 96.69 101 ARG A N 1
ATOM 766 C CA . ARG A 1 101 ? -1.761 -2.495 23.298 1.00 96.69 101 ARG A CA 1
ATOM 767 C C . ARG A 1 101 ? -3.036 -3.177 23.747 1.00 96.69 101 ARG A C 1
ATOM 769 O O . ARG A 1 101 ? -2.988 -4.301 24.233 1.00 96.69 101 ARG A O 1
ATOM 776 N N . ASP A 1 102 ? -4.145 -2.485 23.562 1.00 97.94 102 ASP A N 1
ATOM 777 C CA . ASP A 1 102 ? -5.483 -2.992 23.818 1.00 97.94 102 ASP A CA 1
ATOM 778 C C . ASP A 1 102 ? -6.142 -3.320 22.475 1.00 97.94 102 ASP A C 1
ATOM 780 O O . ASP A 1 102 ? -6.312 -2.425 21.647 1.00 97.94 102 ASP A O 1
ATOM 784 N N . TYR A 1 103 ? -6.409 -4.597 22.205 1.00 98.56 103 TYR A N 1
ATOM 785 C CA . TYR A 1 103 ? -6.730 -5.094 20.864 1.00 98.56 103 TYR A CA 1
ATOM 786 C C . TYR A 1 103 ? -8.232 -5.219 20.608 1.00 98.56 103 TYR A C 1
ATOM 788 O O . TYR A 1 103 ? -9.011 -5.569 21.493 1.00 98.56 103 TYR A O 1
ATOM 796 N N . TYR A 1 104 ? -8.620 -5.002 19.352 1.00 98.69 104 TYR A N 1
ATOM 797 C CA . TYR A 1 104 ? -9.999 -5.012 18.876 1.00 98.69 104 TYR A CA 1
ATOM 798 C C . TYR A 1 104 ? -10.093 -5.724 17.523 1.00 98.69 104 TYR A C 1
ATOM 800 O O . TYR A 1 104 ? -9.188 -5.617 16.690 1.00 98.69 104 TYR A O 1
ATOM 808 N N . LEU A 1 105 ? -11.216 -6.398 17.288 1.00 98.75 105 LEU A N 1
ATOM 809 C CA . LEU A 1 105 ? -11.670 -6.774 15.955 1.00 98.75 105 LEU A CA 1
ATOM 810 C C . LEU A 1 105 ? -12.698 -5.759 15.480 1.00 98.75 105 LEU A C 1
ATOM 812 O O . LEU A 1 105 ? -13.659 -5.466 16.193 1.00 98.75 105 LEU A O 1
ATOM 816 N N . LEU A 1 106 ? -12.498 -5.236 14.277 1.00 98.81 106 LEU A N 1
ATOM 817 C CA . LEU A 1 106 ? -13.381 -4.256 13.658 1.00 98.81 106 LEU A CA 1
ATOM 818 C C . LEU A 1 106 ? -14.061 -4.842 12.428 1.00 98.81 106 LEU A C 1
ATOM 820 O O . LEU A 1 106 ? -13.435 -5.572 11.660 1.00 98.81 106 LEU A O 1
ATOM 824 N N . ASP A 1 107 ? -15.309 -4.452 12.202 1.00 98.69 107 ASP A N 1
ATOM 825 C CA . ASP A 1 107 ? -15.984 -4.651 10.924 1.00 98.69 107 ASP A CA 1
ATOM 826 C C . ASP A 1 107 ? -15.330 -3.739 9.867 1.00 98.69 107 ASP A C 1
ATOM 828 O O . ASP A 1 107 ? -15.374 -2.511 10.012 1.00 98.69 107 ASP A O 1
ATOM 832 N N . PRO A 1 108 ? -14.741 -4.290 8.786 1.00 98.31 108 PRO A N 1
ATOM 833 C CA . PRO A 1 108 ? -14.083 -3.493 7.756 1.00 98.31 108 PRO A CA 1
ATOM 834 C C . PRO A 1 108 ? -15.028 -2.522 7.031 1.00 98.31 108 PRO A C 1
ATOM 836 O O . PRO A 1 108 ? -14.580 -1.528 6.464 1.00 98.31 108 PRO A O 1
ATOM 839 N N . LEU A 1 109 ? -16.335 -2.788 7.007 1.00 98.31 109 LEU A N 1
ATOM 840 C CA . LEU A 1 109 ? -17.307 -1.964 6.286 1.00 98.31 109 LEU A CA 1
ATOM 841 C C . LEU A 1 109 ? -17.818 -0.785 7.108 1.00 98.31 109 LEU A C 1
ATOM 843 O O . LEU A 1 109 ? -18.227 0.216 6.523 1.00 98.31 109 LEU A O 1
ATOM 847 N N . THR A 1 110 ? -17.796 -0.891 8.436 1.00 98.19 110 THR A N 1
ATOM 848 C CA . THR A 1 110 ? -18.403 0.112 9.327 1.00 98.19 110 THR A CA 1
ATOM 849 C C . THR A 1 110 ? -17.423 0.740 10.316 1.00 98.19 110 THR A C 1
ATOM 851 O O . THR A 1 110 ? -17.731 1.785 10.885 1.00 98.19 110 THR A O 1
ATOM 854 N N . GLY A 1 111 ? -16.267 0.114 10.560 1.00 98.06 111 GLY A N 1
ATOM 855 C CA . GLY A 1 111 ? -15.329 0.506 11.619 1.00 98.06 111 GLY A CA 1
ATOM 856 C C . GLY A 1 111 ? -15.840 0.205 13.032 1.00 98.06 111 GLY A C 1
ATOM 857 O O . GLY A 1 111 ? -15.185 0.562 14.020 1.00 98.06 111 GLY A O 1
ATOM 858 N N . GLY A 1 112 ? -17.012 -0.433 13.131 1.00 98.50 112 GLY A N 1
ATOM 859 C CA . GLY A 1 112 ? -17.630 -0.853 14.377 1.00 98.50 112 GLY A CA 1
ATOM 860 C C . GLY A 1 112 ? -16.853 -1.989 15.027 1.00 98.50 112 GLY A C 1
ATOM 861 O O . GLY A 1 112 ? -16.264 -2.828 14.350 1.00 98.50 112 GLY A O 1
ATOM 862 N N . GLU A 1 113 ? -16.844 -2.009 16.353 1.00 98.56 113 GLU A N 1
ATOM 863 C CA . GLU A 1 113 ? -16.240 -3.095 17.116 1.00 98.56 113 GLU A CA 1
ATOM 864 C C . GLU A 1 113 ? -17.082 -4.370 16.986 1.00 98.56 113 GLU A C 1
ATOM 866 O O . GLU A 1 113 ? -18.279 -4.370 17.275 1.00 98.56 113 GLU A O 1
ATOM 871 N N . ILE A 1 114 ? -16.438 -5.452 16.553 1.00 98.62 114 ILE A N 1
ATOM 872 C CA . ILE A 1 114 ? -16.979 -6.813 16.592 1.00 98.62 114 ILE A CA 1
ATOM 873 C C . ILE A 1 114 ? -16.645 -7.448 17.942 1.00 98.62 114 ILE A C 1
ATOM 875 O O . ILE A 1 114 ? -17.491 -8.100 18.551 1.00 98.62 114 ILE A O 1
ATOM 879 N N . GLU A 1 115 ? -15.401 -7.276 18.397 1.00 98.44 115 GLU A N 1
ATOM 880 C CA . GLU A 1 115 ? -14.900 -7.891 19.622 1.00 98.44 115 GLU A CA 1
ATOM 881 C C . GLU A 1 115 ? -13.772 -7.065 20.251 1.00 98.44 115 GLU A C 1
ATOM 883 O O . GLU A 1 115 ? -12.860 -6.612 19.557 1.00 98.44 115 GLU A O 1
ATOM 888 N N . HIS A 1 116 ? -13.789 -6.943 21.579 1.00 98.38 116 HIS A N 1
ATOM 889 C CA . HIS A 1 116 ? -12.680 -6.425 22.380 1.00 98.38 116 HIS A CA 1
ATOM 890 C C . HIS A 1 116 ? -11.836 -7.587 22.919 1.00 98.38 116 HIS A C 1
ATOM 892 O O . HIS A 1 116 ? -12.306 -8.393 23.721 1.00 98.38 116 HIS A O 1
ATOM 898 N N . LEU A 1 117 ? -10.587 -7.688 22.459 1.00 97.88 117 LEU A N 1
ATOM 899 C CA . LEU A 1 117 ? -9.658 -8.773 22.804 1.00 97.88 117 LEU A CA 1
ATOM 900 C C . LEU A 1 117 ? -8.826 -8.472 24.062 1.00 97.88 117 LEU A C 1
ATOM 902 O O . LEU A 1 117 ? -8.221 -9.384 24.628 1.00 97.88 117 LEU A O 1
ATOM 906 N N . GLY A 1 118 ? -8.795 -7.214 24.510 1.00 97.12 118 GLY A N 1
ATOM 907 C CA . GLY A 1 118 ? -8.018 -6.787 25.671 1.00 97.12 118 GLY A CA 1
ATOM 908 C C . GLY A 1 118 ? -6.514 -6.692 25.393 1.00 97.12 118 GLY A C 1
ATOM 909 O O . GLY A 1 118 ? -6.069 -6.572 24.250 1.00 97.12 118 GLY A O 1
ATOM 910 N N . THR A 1 119 ? -5.712 -6.778 26.456 1.00 96.75 119 THR A N 1
ATOM 911 C CA . THR A 1 119 ? -4.245 -6.621 26.406 1.00 96.75 119 THR A CA 1
ATOM 912 C C . THR A 1 119 ? -3.470 -7.938 26.296 1.00 96.75 119 THR A C 1
ATOM 914 O O . THR A 1 119 ? -2.246 -7.936 26.147 1.00 96.75 119 THR A O 1
ATOM 917 N N . ALA A 1 120 ? -4.164 -9.080 26.346 1.00 93.75 120 ALA A N 1
ATOM 918 C CA . ALA A 1 120 ? -3.561 -10.398 26.165 1.00 93.75 120 ALA A CA 1
ATOM 919 C C . ALA A 1 120 ? -3.131 -10.580 24.699 1.00 93.75 120 ALA A C 1
ATOM 921 O O . ALA A 1 120 ? -3.957 -10.577 23.787 1.00 93.75 120 ALA A O 1
ATOM 922 N N . HIS A 1 121 ? -1.826 -10.713 24.461 1.00 92.88 121 HIS A N 1
ATOM 923 C CA . HIS A 1 121 ? -1.232 -10.655 23.122 1.00 92.88 121 HIS A CA 1
ATOM 924 C C . HIS A 1 121 ? -1.244 -12.002 22.388 1.00 92.88 121 HIS A C 1
ATOM 926 O O . HIS A 1 121 ? -0.994 -12.038 21.184 1.00 92.88 121 HIS A O 1
ATOM 932 N N . GLU A 1 122 ? -1.549 -13.108 23.071 1.00 97.12 122 GLU A N 1
ATOM 933 C CA . GLU A 1 122 ? -1.483 -14.457 22.508 1.00 97.12 122 GLU A CA 1
ATOM 934 C C . GLU A 1 122 ? -2.431 -14.623 21.318 1.00 97.12 122 GLU A C 1
ATOM 936 O O . GLU A 1 122 ? -2.011 -15.044 20.240 1.00 97.12 122 GLU A O 1
ATOM 941 N N . ARG A 1 123 ? -3.706 -14.254 21.487 1.00 97.50 123 ARG A N 1
ATOM 942 C CA . ARG A 1 123 ? -4.710 -14.377 20.424 1.00 97.50 123 ARG A CA 1
ATOM 943 C C . ARG A 1 123 ? -4.500 -13.363 19.289 1.00 97.50 123 ARG A C 1
ATOM 945 O O . ARG A 1 123 ? -4.513 -13.802 18.141 1.00 97.50 123 ARG A O 1
ATOM 952 N N . PRO A 1 124 ? -4.265 -12.058 19.539 1.00 97.88 124 PRO A N 1
ATOM 953 C CA . PRO A 1 124 ? -3.903 -11.110 18.483 1.00 97.88 124 PRO A CA 1
ATOM 954 C C . PRO A 1 124 ? -2.699 -11.559 17.647 1.00 97.88 124 PRO A C 1
ATOM 956 O O . PRO A 1 124 ? -2.744 -11.468 16.422 1.00 97.88 124 PRO A O 1
ATOM 959 N N . ASN A 1 125 ? -1.653 -12.101 18.281 1.00 97.50 125 ASN A N 1
ATOM 960 C CA . ASN A 1 125 ? -0.487 -12.606 17.558 1.00 97.50 125 ASN A CA 1
ATOM 961 C C . ASN A 1 125 ? -0.841 -13.814 16.688 1.00 97.50 125 ASN A C 1
ATOM 963 O O . ASN A 1 125 ? -0.483 -13.822 15.518 1.00 97.50 125 ASN A O 1
ATOM 967 N N . GLN A 1 126 ? -1.606 -14.778 17.209 1.00 97.81 126 GLN A N 1
ATOM 968 C CA . GLN A 1 126 ? -2.072 -15.921 16.415 1.00 97.81 126 GLN A CA 1
ATOM 969 C C . GLN A 1 126 ? -2.900 -15.482 15.205 1.00 97.81 126 GLN A C 1
ATOM 971 O O . GLN A 1 126 ? -2.691 -15.998 14.112 1.00 97.81 126 GLN A O 1
ATOM 976 N N . LEU A 1 127 ? -3.814 -14.523 15.385 1.00 98.06 127 LEU A N 1
ATOM 977 C CA . LEU A 1 127 ? -4.627 -13.977 14.294 1.00 98.06 127 LEU A CA 1
ATOM 978 C C . LEU A 1 127 ? -3.761 -13.295 13.232 1.00 98.06 127 LEU A C 1
ATOM 980 O O . LEU A 1 127 ? -3.989 -13.489 12.043 1.00 98.06 127 LEU A O 1
ATOM 984 N N . ARG A 1 128 ? -2.757 -12.525 13.657 1.00 96.81 128 ARG A N 1
ATOM 985 C CA . ARG A 1 128 ? -1.812 -11.873 12.748 1.00 96.81 128 ARG A CA 1
ATOM 986 C C . ARG A 1 128 ? -0.946 -12.886 11.998 1.00 96.81 128 ARG A C 1
ATOM 988 O O . ARG A 1 128 ? -0.726 -12.711 10.808 1.00 96.81 128 ARG A O 1
ATOM 995 N N . ASP A 1 129 ? -0.480 -13.933 12.669 1.00 96.62 129 ASP A N 1
ATOM 996 C CA . ASP A 1 129 ? 0.413 -14.935 12.077 1.00 96.62 129 ASP A CA 1
ATOM 997 C C . ASP A 1 129 ? -0.291 -15.789 11.008 1.00 96.62 129 ASP A C 1
ATOM 999 O O . ASP A 1 129 ? 0.362 -16.292 10.096 1.00 96.62 129 ASP A O 1
ATOM 1003 N N . VAL A 1 130 ? -1.618 -15.950 11.103 1.00 96.19 130 VAL A N 1
ATOM 1004 C CA . VAL A 1 130 ? -2.428 -16.649 10.087 1.00 96.19 130 VAL A CA 1
ATOM 1005 C C . VAL A 1 130 ? -3.054 -15.712 9.052 1.00 96.19 130 VAL A C 1
ATOM 1007 O O . VAL A 1 130 ? -3.727 -16.194 8.139 1.00 96.19 130 VAL A O 1
ATOM 1010 N N . ALA A 1 131 ? -2.871 -14.395 9.185 1.00 96.75 131 ALA A N 1
ATOM 1011 C CA . ALA A 1 131 ? -3.380 -13.437 8.216 1.00 96.75 131 ALA A CA 1
ATOM 1012 C C . ALA A 1 131 ? -2.659 -13.622 6.874 1.00 96.75 131 ALA A C 1
ATOM 1014 O O . ALA A 1 131 ? -1.433 -13.726 6.810 1.00 96.75 131 ALA A O 1
ATOM 1015 N N . GLU A 1 132 ? -3.430 -13.672 5.789 1.00 95.94 132 GLU A N 1
ATOM 1016 C CA . GLU A 1 132 ? -2.867 -13.736 4.444 1.00 95.94 132 GLU A CA 1
ATOM 1017 C C . GLU A 1 132 ? -2.140 -12.422 4.124 1.00 95.94 132 GLU A C 1
ATOM 1019 O O . GLU A 1 132 ? -2.617 -11.340 4.476 1.00 95.94 132 GLU A O 1
ATOM 1024 N N . SER A 1 133 ? -0.986 -12.502 3.454 1.00 93.50 133 SER A N 1
ATOM 1025 C CA . SER A 1 133 ? -0.273 -11.295 3.032 1.00 93.50 133 SER A CA 1
ATOM 1026 C C . SER A 1 133 ? -1.098 -10.505 2.013 1.00 93.50 133 SER A C 1
ATOM 1028 O O . SER A 1 133 ? -1.896 -11.065 1.255 1.00 93.50 133 SER A O 1
ATOM 1030 N N . GLU A 1 134 ? -0.895 -9.190 1.958 1.00 92.69 134 GLU A N 1
ATOM 1031 C CA . GLU A 1 134 ? -1.625 -8.330 1.027 1.00 92.69 134 GLU A CA 1
ATOM 1032 C C . GLU A 1 134 ? -1.348 -8.698 -0.434 1.00 92.69 134 GLU A C 1
ATOM 1034 O O . GLU A 1 134 ? -2.262 -8.674 -1.258 1.00 92.69 134 GLU A O 1
ATOM 1039 N N . GLU A 1 135 ? -0.124 -9.121 -0.747 1.00 93.31 135 GLU A N 1
ATOM 1040 C CA . GLU A 1 135 ? 0.264 -9.594 -2.074 1.00 93.31 135 GLU A CA 1
ATOM 1041 C C . GLU A 1 135 ? -0.534 -10.837 -2.470 1.00 93.31 135 GLU A C 1
ATOM 1043 O O . GLU A 1 135 ? -1.131 -10.871 -3.547 1.00 93.31 135 GLU A O 1
ATOM 1048 N N . ALA A 1 136 ? -0.606 -11.840 -1.589 1.00 94.50 136 ALA A N 1
ATOM 1049 C CA . ALA A 1 136 ? -1.352 -13.068 -1.845 1.00 94.50 136 ALA A CA 1
ATOM 1050 C C . ALA A 1 136 ? -2.857 -12.789 -1.984 1.00 94.50 136 ALA A C 1
ATOM 1052 O O . ALA A 1 136 ? -3.475 -13.162 -2.989 1.00 94.50 136 ALA A O 1
ATOM 1053 N N . ARG A 1 137 ? -3.422 -12.029 -1.040 1.00 94.31 137 ARG A N 1
ATOM 1054 C CA . ARG A 1 137 ? -4.847 -11.678 -0.995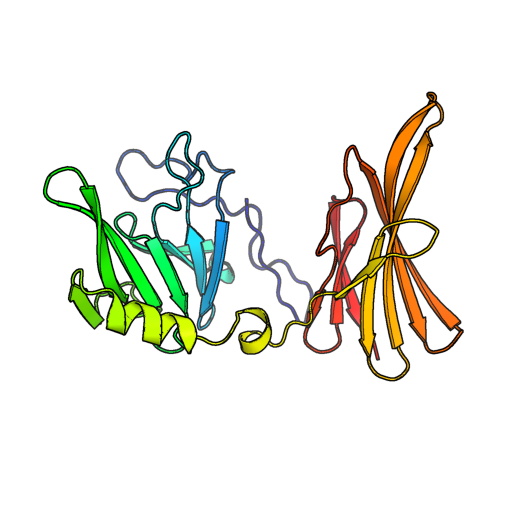 1.00 94.31 137 ARG A CA 1
ATOM 1055 C C . ARG A 1 137 ? -5.293 -10.888 -2.225 1.00 94.31 137 ARG A C 1
ATOM 1057 O O . ARG A 1 137 ? -6.378 -11.115 -2.767 1.00 94.31 137 ARG A O 1
ATOM 1064 N N . GLN A 1 138 ? -4.455 -9.960 -2.684 1.00 92.88 138 GLN A N 1
ATOM 1065 C CA . GLN A 1 138 ? -4.718 -9.131 -3.863 1.00 92.88 138 GLN A CA 1
ATOM 1066 C C . GLN A 1 138 ? -4.231 -9.766 -5.175 1.00 92.88 138 GLN A C 1
ATOM 1068 O O . GLN A 1 138 ? -4.501 -9.215 -6.249 1.00 92.88 138 GLN A O 1
ATOM 1073 N N . ARG A 1 139 ? -3.562 -10.927 -5.103 1.00 94.56 139 ARG A N 1
ATOM 1074 C CA . ARG A 1 139 ? -2.941 -11.640 -6.233 1.00 94.56 139 ARG A CA 1
ATOM 1075 C C . ARG A 1 139 ? -1.958 -10.759 -7.002 1.00 94.56 139 ARG A C 1
ATOM 1077 O O . ARG A 1 139 ? -1.974 -10.701 -8.234 1.00 94.56 139 ARG A O 1
ATOM 1084 N N . ILE A 1 140 ? -1.138 -10.043 -6.246 1.00 94.38 140 ILE A N 1
ATOM 1085 C CA . ILE A 1 140 ? -0.066 -9.192 -6.744 1.00 94.38 140 ILE A CA 1
ATOM 1086 C C . ILE A 1 140 ? 1.241 -9.974 -6.661 1.00 94.38 140 ILE A C 1
ATOM 1088 O O . ILE A 1 140 ? 1.528 -10.636 -5.669 1.00 94.38 140 ILE A O 1
ATOM 1092 N N . LEU A 1 141 ? 2.041 -9.874 -7.713 1.00 95.12 141 LEU A N 1
ATOM 1093 C CA . LEU A 1 141 ? 3.418 -10.337 -7.728 1.00 95.12 141 LEU A CA 1
ATOM 1094 C C . LEU A 1 141 ? 4.326 -9.120 -7.566 1.00 95.12 141 LEU A C 1
ATOM 1096 O O . LEU A 1 141 ? 4.254 -8.178 -8.361 1.00 95.12 141 LEU A O 1
ATOM 1100 N N . LEU A 1 142 ? 5.165 -9.161 -6.538 1.00 94.88 142 LEU A N 1
ATOM 1101 C CA . LEU A 1 142 ? 6.249 -8.210 -6.326 1.00 94.88 142 LEU A CA 1
ATOM 1102 C C . LEU A 1 142 ? 7.565 -8.805 -6.843 1.00 94.88 142 LEU A C 1
ATOM 1104 O O . LEU A 1 142 ? 7.687 -10.031 -6.920 1.00 94.88 142 LEU A O 1
ATOM 1108 N N . PRO A 1 143 ? 8.534 -7.967 -7.241 1.00 95.31 143 PRO A N 1
ATOM 1109 C CA . PRO A 1 143 ? 9.808 -8.450 -7.736 1.00 95.31 143 PRO A CA 1
ATOM 1110 C C . PRO A 1 143 ? 10.652 -9.100 -6.648 1.00 95.31 143 PRO A C 1
ATOM 1112 O O . PRO A 1 143 ? 10.778 -8.586 -5.538 1.00 95.31 143 PRO A O 1
ATOM 1115 N N . ASP A 1 144 ? 11.326 -10.182 -7.024 1.00 92.81 144 ASP A N 1
ATOM 1116 C CA . ASP A 1 144 ? 12.443 -10.702 -6.250 1.00 92.81 144 ASP A CA 1
ATOM 1117 C C . ASP A 1 144 ? 13.639 -9.756 -6.386 1.00 92.81 144 ASP A C 1
ATOM 1119 O O . ASP A 1 144 ? 13.957 -9.282 -7.484 1.00 92.81 144 ASP A O 1
ATOM 1123 N N . LEU A 1 145 ? 14.349 -9.541 -5.279 1.00 88.44 145 LEU A N 1
ATOM 1124 C CA . LEU A 1 145 ? 15.612 -8.813 -5.268 1.00 88.44 145 LEU A CA 1
ATOM 1125 C C . LEU A 1 145 ? 16.780 -9.766 -5.526 1.00 88.44 145 LEU A C 1
ATOM 1127 O O . LEU A 1 145 ? 16.972 -10.760 -4.824 1.00 88.44 145 LEU A O 1
ATOM 1131 N N . ALA A 1 146 ? 17.595 -9.420 -6.514 1.00 84.56 146 ALA A N 1
ATOM 1132 C CA . ALA A 1 146 ? 18.828 -10.102 -6.862 1.00 84.56 146 ALA A CA 1
ATOM 1133 C C . ALA A 1 146 ? 19.986 -9.104 -7.003 1.00 84.56 146 ALA A C 1
ATOM 1135 O O . ALA A 1 146 ? 19.799 -7.891 -7.130 1.00 84.56 146 ALA A O 1
ATOM 1136 N N . PHE A 1 147 ? 21.201 -9.643 -6.999 1.00 83.06 147 PHE A N 1
ATOM 1137 C CA . PHE A 1 147 ? 22.435 -8.898 -7.215 1.00 83.06 147 PHE A CA 1
ATOM 1138 C C . PHE A 1 147 ? 23.159 -9.488 -8.421 1.00 83.06 147 PHE A C 1
ATOM 1140 O O . PHE A 1 147 ? 23.299 -10.710 -8.517 1.00 83.06 147 PHE A O 1
ATOM 1147 N N . ASP A 1 148 ? 23.621 -8.628 -9.323 1.00 79.38 148 ASP A N 1
ATOM 1148 C CA . ASP A 1 148 ? 24.520 -9.004 -10.413 1.00 79.38 148 ASP A CA 1
ATOM 1149 C C . ASP A 1 148 ? 25.848 -8.235 -10.307 1.00 79.38 148 ASP A C 1
ATOM 1151 O O . ASP A 1 148 ? 26.049 -7.410 -9.415 1.00 79.38 148 ASP A O 1
ATOM 1155 N N . GLU A 1 149 ? 26.787 -8.506 -11.216 1.00 72.69 149 GLU A N 1
ATOM 1156 C CA . GLU A 1 149 ? 28.093 -7.824 -11.256 1.00 72.69 149 GLU A CA 1
ATOM 1157 C C . GLU A 1 149 ? 27.985 -6.299 -11.450 1.00 72.69 149 GLU A C 1
ATOM 1159 O O . GLU A 1 149 ? 28.971 -5.579 -11.289 1.00 72.69 149 GLU A O 1
ATOM 1164 N N . ARG A 1 150 ? 26.808 -5.798 -11.844 1.00 69.44 150 ARG A N 1
ATOM 1165 C CA . ARG A 1 150 ? 26.552 -4.414 -12.252 1.00 69.44 150 ARG A CA 1
ATOM 1166 C C . ARG A 1 150 ? 25.629 -3.665 -11.289 1.00 69.44 150 ARG A C 1
ATOM 1168 O O . ARG A 1 150 ? 25.386 -2.480 -11.527 1.00 69.44 150 ARG A O 1
ATOM 1175 N N . GLY A 1 151 ? 25.145 -4.307 -10.225 1.00 79.00 151 GLY A N 1
ATOM 1176 C CA . GLY A 1 151 ? 24.342 -3.680 -9.181 1.00 79.00 151 GLY A CA 1
ATOM 1177 C C . GLY A 1 151 ? 23.148 -4.521 -8.740 1.00 79.00 151 GLY A C 1
ATOM 1178 O O . GLY A 1 151 ? 23.217 -5.747 -8.637 1.00 79.00 151 GLY A O 1
ATOM 1179 N N . HIS A 1 152 ? 22.052 -3.831 -8.431 1.00 88.94 152 HIS A N 1
ATOM 1180 C CA . HIS A 1 152 ? 20.818 -4.465 -7.985 1.00 88.94 152 HIS A CA 1
ATOM 1181 C C . HIS A 1 152 ? 19.887 -4.722 -9.163 1.00 88.94 152 HIS A C 1
ATOM 1183 O O . HIS A 1 152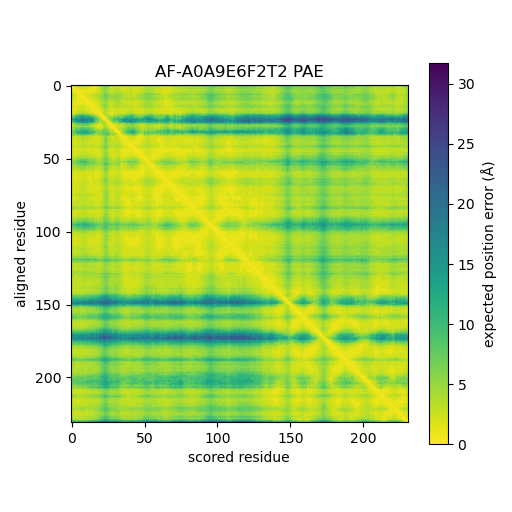 ? 19.738 -3.878 -10.054 1.00 88.94 152 HIS A O 1
ATOM 1189 N N . VAL A 1 153 ? 19.218 -5.869 -9.119 1.00 92.88 153 VAL A N 1
ATOM 1190 C CA . VAL A 1 153 ? 18.223 -6.262 -10.109 1.00 92.88 153 VAL A CA 1
ATOM 1191 C C . VAL A 1 153 ? 16.955 -6.697 -9.398 1.00 92.88 153 VAL A C 1
ATOM 1193 O O . VAL A 1 153 ? 16.982 -7.578 -8.545 1.00 92.88 153 VAL A O 1
ATOM 1196 N N . GLU A 1 154 ? 15.841 -6.090 -9.772 1.00 95.12 154 GLU A N 1
ATOM 1197 C CA . GLU A 1 154 ? 14.502 -6.567 -9.434 1.00 95.12 154 GLU A CA 1
ATOM 1198 C C . GLU A 1 154 ? 13.998 -7.440 -10.581 1.00 95.12 154 GLU A C 1
ATOM 1200 O O . GLU A 1 154 ? 14.184 -7.059 -11.741 1.00 95.12 154 GLU A O 1
ATOM 1205 N N . ARG A 1 155 ? 13.367 -8.589 -10.304 1.00 95.50 155 ARG A N 1
ATOM 1206 C CA . ARG A 1 155 ? 12.822 -9.441 -11.374 1.00 95.50 155 ARG A CA 1
ATOM 1207 C C . ARG A 1 155 ? 11.506 -10.129 -11.030 1.00 95.50 155 ARG A C 1
ATOM 1209 O O . ARG A 1 155 ? 11.308 -10.558 -9.900 1.00 95.50 155 ARG A O 1
ATOM 1216 N N . ILE A 1 156 ? 10.673 -10.344 -12.049 1.00 96.06 156 ILE A N 1
ATOM 1217 C CA . ILE A 1 156 ? 9.558 -11.302 -12.024 1.00 96.06 156 ILE A CA 1
ATOM 1218 C C . ILE A 1 156 ? 9.614 -12.150 -13.297 1.00 96.06 156 ILE A C 1
ATOM 1220 O O . ILE A 1 156 ? 9.620 -11.613 -14.405 1.00 96.06 156 ILE A O 1
ATOM 1224 N N . GLY A 1 157 ? 9.643 -13.475 -13.142 1.00 93.94 157 GLY A N 1
ATOM 1225 C CA . GLY A 1 157 ? 9.519 -14.427 -14.249 1.00 93.94 157 GLY A CA 1
ATOM 1226 C C . GLY A 1 157 ? 8.079 -14.912 -14.416 1.00 93.94 157 GLY A C 1
ATOM 1227 O O . GLY A 1 157 ? 7.444 -15.305 -13.439 1.00 93.94 157 GLY A O 1
ATOM 1228 N N . LEU A 1 158 ? 7.575 -14.917 -15.650 1.00 91.56 158 LEU A N 1
ATOM 1229 C CA . LEU A 1 158 ? 6.227 -15.349 -16.025 1.00 91.56 158 LEU A CA 1
ATOM 1230 C C . LEU A 1 158 ? 6.287 -16.241 -17.267 1.00 91.56 158 LEU A C 1
ATOM 1232 O O . LEU A 1 158 ? 6.162 -15.775 -18.396 1.00 91.56 158 LEU A O 1
ATOM 1236 N N . GLY A 1 159 ? 6.497 -17.543 -17.071 1.00 89.94 159 GLY A N 1
ATOM 1237 C CA . GLY A 1 159 ? 6.612 -18.480 -18.190 1.00 89.94 159 GLY A CA 1
ATOM 1238 C C . GLY A 1 159 ? 7.782 -18.121 -19.112 1.00 89.94 159 GLY A C 1
ATOM 1239 O O . GLY A 1 159 ? 8.936 -18.240 -18.708 1.00 89.94 159 GLY A O 1
ATOM 1240 N N . ALA A 1 160 ? 7.481 -17.707 -20.347 1.00 91.06 160 ALA A N 1
ATOM 1241 C CA . ALA A 1 160 ? 8.485 -17.257 -21.316 1.00 91.06 160 ALA A CA 1
ATOM 1242 C C . ALA A 1 160 ? 8.868 -15.775 -21.155 1.00 91.06 160 ALA A C 1
ATOM 1244 O O . ALA A 1 160 ? 9.888 -15.354 -21.704 1.00 91.06 160 ALA A O 1
ATOM 1245 N N . SER A 1 161 ? 8.073 -15.000 -20.416 1.00 95.00 161 SER A N 1
ATOM 1246 C CA . SER A 1 161 ? 8.327 -13.587 -20.164 1.00 95.00 161 SER A CA 1
ATOM 1247 C C . SER A 1 161 ? 9.145 -13.358 -18.900 1.00 95.00 161 SER A C 1
ATOM 1249 O O . SER A 1 161 ? 9.019 -14.079 -17.908 1.00 95.00 161 SER A O 1
ATOM 1251 N N . CYS A 1 162 ? 9.956 -12.307 -18.908 1.00 95.56 162 CYS A N 1
ATOM 1252 C CA . CYS A 1 162 ? 10.680 -11.824 -17.740 1.00 95.56 162 CYS A CA 1
ATOM 1253 C C . CYS A 1 162 ? 10.595 -10.301 -17.693 1.00 95.56 162 CYS A C 1
ATOM 1255 O O . CYS A 1 162 ? 10.844 -9.635 -18.696 1.00 95.56 162 CYS A O 1
ATOM 1257 N N . VAL A 1 163 ? 10.252 -9.752 -16.531 1.00 96.94 163 VAL A N 1
ATOM 1258 C CA . VAL A 1 163 ? 10.341 -8.315 -16.263 1.00 96.94 163 VAL A CA 1
ATOM 1259 C C . VAL A 1 163 ? 11.514 -8.091 -15.330 1.00 96.94 163 VAL A C 1
ATOM 1261 O O . VAL A 1 163 ? 11.575 -8.722 -14.274 1.00 96.94 163 VAL A O 1
ATOM 1264 N N . THR A 1 164 ? 12.424 -7.193 -15.694 1.00 96.00 164 THR A N 1
ATOM 1265 C CA . THR A 1 164 ? 13.548 -6.797 -14.848 1.00 96.00 164 THR A CA 1
ATOM 1266 C C . THR A 1 164 ? 13.617 -5.290 -14.677 1.00 96.00 164 THR A C 1
ATOM 1268 O O . THR A 1 164 ? 13.246 -4.535 -15.574 1.00 96.00 164 THR A O 1
ATOM 1271 N N . VAL A 1 165 ? 14.135 -4.842 -13.535 1.00 96.12 165 VAL A N 1
ATOM 1272 C CA . VAL A 1 165 ? 14.623 -3.472 -13.356 1.00 96.12 165 VAL A CA 1
ATOM 1273 C C . VAL A 1 165 ? 16.071 -3.539 -12.914 1.00 96.12 165 VAL A C 1
ATOM 1275 O O . VAL A 1 165 ? 16.381 -4.126 -11.881 1.00 96.12 165 VAL A O 1
ATOM 1278 N N . HIS A 1 166 ? 16.958 -2.934 -13.698 1.00 94.12 166 HIS A N 1
ATOM 1279 C CA . HIS A 1 166 ? 18.358 -2.772 -13.324 1.00 94.12 166 HIS A CA 1
ATOM 1280 C C . HIS A 1 166 ? 18.567 -1.403 -12.691 1.00 94.12 166 HIS A C 1
ATOM 1282 O O . HIS A 1 166 ? 18.311 -0.377 -13.329 1.00 94.12 166 HIS A O 1
ATOM 1288 N N . HIS A 1 167 ? 19.107 -1.406 -11.476 1.00 93.12 167 HIS A N 1
ATOM 1289 C CA . HIS A 1 167 ? 19.556 -0.211 -10.773 1.00 93.12 167 HIS A CA 1
ATOM 1290 C C . HIS A 1 167 ? 21.057 -0.068 -10.949 1.00 93.12 167 HIS A C 1
ATOM 1292 O O . HIS A 1 167 ? 21.825 -0.933 -10.520 1.00 93.12 167 HIS A O 1
ATOM 1298 N N . ARG A 1 168 ? 21.480 1.021 -11.588 1.00 90.56 168 ARG A N 1
ATOM 1299 C CA . ARG A 1 168 ? 22.892 1.291 -11.873 1.00 90.56 168 ARG A CA 1
ATOM 1300 C C . ARG A 1 168 ? 23.268 2.698 -11.463 1.00 90.56 168 ARG A C 1
ATOM 1302 O O . ARG A 1 168 ? 22.472 3.620 -11.604 1.00 90.56 168 ARG A O 1
ATOM 1309 N N . ILE A 1 169 ? 24.504 2.855 -11.012 1.00 89.31 169 ILE A N 1
ATOM 1310 C CA . ILE A 1 169 ? 25.108 4.168 -10.829 1.00 89.31 169 ILE A CA 1
ATOM 1311 C C . ILE A 1 169 ? 25.626 4.636 -12.190 1.00 89.31 169 ILE A C 1
ATOM 1313 O O . ILE A 1 169 ? 26.439 3.956 -12.818 1.00 89.31 169 ILE A O 1
ATOM 1317 N N . GLU A 1 170 ? 25.174 5.801 -12.634 1.00 87.62 170 GLU A N 1
ATOM 1318 C CA . GLU A 1 170 ? 25.711 6.512 -13.790 1.00 87.62 170 GLU A CA 1
ATOM 1319 C C . GLU A 1 170 ? 26.387 7.807 -13.322 1.00 87.62 170 GLU A C 1
ATOM 1321 O O . GLU A 1 170 ? 25.913 8.487 -12.412 1.00 87.62 170 GLU A O 1
ATOM 1326 N N . ILE A 1 171 ? 27.521 8.151 -13.934 1.00 84.75 171 ILE A N 1
ATOM 1327 C CA . ILE A 1 171 ? 28.191 9.433 -13.698 1.00 84.75 171 ILE A CA 1
ATOM 1328 C C . ILE A 1 171 ? 27.560 10.448 -14.649 1.00 84.75 171 ILE A C 1
ATOM 1330 O O . ILE A 1 171 ? 27.680 10.314 -15.868 1.00 84.75 171 ILE A O 1
ATOM 1334 N N . GLY A 1 172 ? 26.864 11.439 -14.092 1.00 77.88 172 GLY A N 1
ATOM 1335 C CA . GLY A 1 172 ? 26.239 12.508 -14.864 1.00 77.88 172 GLY A CA 1
ATOM 1336 C C . GLY A 1 172 ? 27.262 13.434 -15.529 1.00 77.88 172 GLY A C 1
ATOM 1337 O O . GLY A 1 172 ? 28.455 13.399 -15.229 1.00 77.88 172 GLY A O 1
ATOM 1338 N N . ALA A 1 173 ? 26.784 14.319 -16.409 1.00 74.75 173 ALA A N 1
ATOM 1339 C CA . ALA A 1 173 ? 27.626 15.279 -17.135 1.00 74.75 173 ALA A CA 1
ATOM 1340 C C . ALA A 1 173 ? 28.440 16.209 -16.210 1.00 74.75 173 ALA A C 1
ATOM 1342 O O . ALA A 1 173 ? 29.513 16.672 -16.586 1.00 74.75 173 ALA A O 1
ATOM 1343 N N . GLU A 1 174 ? 27.954 16.440 -14.990 1.00 80.50 174 GLU A N 1
ATOM 1344 C CA . GLU A 1 174 ? 28.611 17.253 -13.959 1.00 80.50 174 GLU A CA 1
ATOM 1345 C C . GLU A 1 174 ? 29.570 16.443 -13.064 1.00 80.50 174 GLU A C 1
ATOM 1347 O O . GLU A 1 174 ? 30.083 16.953 -12.071 1.00 80.50 174 GLU A O 1
ATOM 1352 N N . GLY A 1 175 ? 29.811 15.165 -13.381 1.00 83.88 175 GLY A N 1
ATOM 1353 C CA . GLY A 1 175 ? 30.669 14.272 -12.596 1.00 83.88 175 GLY A CA 1
ATOM 1354 C C . GLY A 1 175 ? 30.025 13.735 -11.313 1.00 83.88 175 GLY A C 1
ATOM 1355 O O . GLY A 1 175 ? 30.658 12.973 -10.585 1.00 83.88 175 GLY A O 1
ATOM 1356 N N . VAL A 1 176 ? 28.772 14.100 -11.035 1.00 85.56 176 VAL A N 1
ATOM 1357 C CA . VAL A 1 176 ? 28.011 13.594 -9.889 1.00 85.56 176 VAL A CA 1
ATOM 1358 C C . VAL A 1 176 ? 27.431 12.225 -10.232 1.00 85.56 176 VAL A C 1
ATOM 1360 O O . VAL A 1 176 ? 26.779 12.054 -11.263 1.00 85.56 176 VAL A O 1
ATOM 1363 N N . ALA A 1 177 ? 27.688 11.242 -9.373 1.00 86.75 177 ALA A N 1
ATOM 1364 C CA . ALA A 1 177 ? 27.134 9.906 -9.513 1.00 86.75 177 ALA A CA 1
ATOM 1365 C C . ALA A 1 177 ? 25.659 9.903 -9.086 1.00 86.75 177 ALA A C 1
ATOM 1367 O O . ALA A 1 177 ? 25.328 10.409 -8.015 1.00 86.75 177 ALA A O 1
ATOM 1368 N N . GLY A 1 178 ? 24.792 9.325 -9.912 1.00 89.69 178 GLY A N 1
ATOM 1369 C CA . GLY A 1 178 ? 23.367 9.189 -9.634 1.00 89.69 178 GLY A CA 1
ATOM 1370 C C . GLY A 1 178 ? 22.852 7.821 -10.053 1.00 89.69 178 GLY A C 1
ATOM 1371 O O . GLY A 1 178 ? 23.373 7.194 -10.974 1.00 89.69 178 GLY A O 1
ATOM 1372 N N . TRP A 1 179 ? 21.824 7.344 -9.367 1.00 90.06 179 TRP A N 1
ATOM 1373 C CA . TRP A 1 179 ? 21.170 6.089 -9.690 1.00 90.06 179 TRP A CA 1
ATOM 1374 C C . TRP A 1 179 ? 20.221 6.250 -10.869 1.00 90.06 179 TRP A C 1
ATOM 1376 O O . TRP A 1 179 ? 19.518 7.253 -11.014 1.00 90.06 179 TRP A O 1
ATOM 1386 N N . LYS A 1 180 ? 20.185 5.213 -11.697 1.00 92.25 180 LYS A N 1
ATOM 1387 C CA . LYS A 1 180 ? 19.242 5.043 -12.787 1.00 92.25 180 LYS A CA 1
ATOM 1388 C C . LYS A 1 180 ? 18.607 3.671 -12.701 1.00 92.25 180 LYS A C 1
ATOM 1390 O O . LYS A 1 180 ? 19.305 2.664 -12.582 1.00 92.25 180 LYS A O 1
ATOM 1395 N N . ALA A 1 181 ? 17.287 3.661 -12.812 1.00 94.38 181 ALA A N 1
ATOM 1396 C CA . ALA A 1 181 ? 16.467 2.465 -12.846 1.00 94.38 181 ALA A CA 1
ATOM 1397 C C . ALA A 1 181 ? 15.931 2.283 -14.269 1.00 94.38 181 ALA A C 1
ATOM 1399 O O . ALA A 1 181 ? 15.221 3.147 -14.788 1.00 94.38 181 ALA A O 1
ATOM 1400 N N . THR A 1 182 ? 16.295 1.176 -14.916 1.00 95.69 182 THR A N 1
ATOM 1401 C CA . THR A 1 182 ? 15.822 0.837 -16.269 1.00 95.69 182 THR A CA 1
ATOM 1402 C C . THR A 1 182 ? 15.022 -0.451 -16.220 1.00 95.69 182 THR A C 1
ATOM 1404 O O . THR A 1 182 ? 15.564 -1.487 -15.835 1.00 95.69 182 THR A O 1
ATOM 1407 N N . LEU A 1 183 ? 13.753 -0.371 -16.616 1.00 97.25 183 LEU A N 1
ATOM 1408 C CA . LEU A 1 183 ? 12.857 -1.508 -16.763 1.00 97.25 183 LEU A CA 1
ATOM 1409 C C . LEU A 1 183 ? 13.029 -2.139 -18.139 1.00 97.25 183 LEU A C 1
ATOM 1411 O O . LEU A 1 183 ? 13.024 -1.425 -19.140 1.00 97.25 183 LEU A O 1
ATOM 1415 N N . ALA A 1 184 ? 13.096 -3.463 -18.187 1.00 97.12 184 ALA A N 1
ATOM 1416 C CA . ALA A 1 184 ? 13.066 -4.251 -19.407 1.00 97.12 184 ALA A CA 1
ATOM 1417 C C . ALA A 1 184 ? 12.039 -5.381 -19.278 1.00 97.12 184 ALA A C 1
ATOM 1419 O O . ALA A 1 184 ? 11.892 -5.991 -18.220 1.00 97.12 184 ALA A O 1
ATOM 1420 N N . VAL A 1 185 ? 11.333 -5.667 -20.367 1.00 97.38 185 VAL A N 1
ATOM 1421 C CA . VAL A 1 185 ? 10.493 -6.858 -20.515 1.00 97.38 185 VAL A CA 1
ATOM 1422 C C . VAL A 1 185 ? 11.046 -7.664 -21.675 1.00 97.38 185 VAL A C 1
ATOM 1424 O O . VAL A 1 185 ? 11.217 -7.131 -22.778 1.00 97.38 185 VAL A O 1
ATOM 1427 N N . THR A 1 186 ? 11.316 -8.940 -21.440 1.00 96.88 186 THR A N 1
ATOM 1428 C CA . THR A 1 186 ? 11.782 -9.876 -22.462 1.00 96.88 186 THR A CA 1
ATOM 1429 C C . THR A 1 186 ? 10.814 -11.040 -22.612 1.00 96.88 186 THR A C 1
ATOM 1431 O O . THR A 1 186 ? 10.189 -11.450 -21.641 1.00 96.88 186 THR A O 1
ATOM 1434 N N . GLU A 1 187 ? 10.727 -11.589 -23.821 1.00 95.25 187 GLU A N 1
ATOM 1435 C CA . GLU A 1 187 ? 10.060 -12.853 -24.148 1.00 95.25 187 GLU A CA 1
ATOM 1436 C C . GLU A 1 187 ? 11.115 -13.803 -24.732 1.00 95.25 187 GLU A C 1
ATOM 1438 O O . GLU A 1 187 ? 11.570 -13.625 -25.869 1.00 95.25 187 GLU A O 1
ATOM 1443 N N . GLY A 1 188 ? 11.563 -14.781 -23.942 1.00 92.00 188 GLY A N 1
ATOM 1444 C CA . GLY A 1 188 ? 12.793 -15.521 -24.232 1.00 92.00 188 GLY A CA 1
ATOM 1445 C C . GLY A 1 188 ? 13.982 -14.561 -24.359 1.00 92.00 188 GLY A C 1
ATOM 1446 O O . GLY A 1 188 ? 14.215 -13.738 -23.475 1.00 92.00 188 GLY A O 1
ATOM 1447 N N . ASP A 1 189 ? 14.690 -14.624 -25.487 1.00 92.25 189 ASP A N 1
ATOM 1448 C CA . ASP A 1 189 ? 15.843 -13.756 -25.779 1.00 92.25 189 ASP A CA 1
ATOM 1449 C C . ASP A 1 189 ? 15.454 -12.410 -26.423 1.00 92.25 189 ASP A C 1
ATOM 1451 O O . ASP A 1 189 ? 16.314 -11.580 -26.729 1.00 92.25 189 ASP A O 1
ATOM 1455 N N . ARG A 1 190 ? 14.161 -12.180 -26.682 1.00 95.81 190 ARG A N 1
ATOM 1456 C CA . ARG A 1 190 ? 13.680 -10.985 -27.382 1.00 95.81 190 ARG A CA 1
ATOM 1457 C C . ARG A 1 190 ? 13.297 -9.896 -26.386 1.00 95.81 190 ARG A C 1
ATOM 1459 O O . ARG A 1 190 ? 12.379 -10.083 -25.598 1.00 95.81 190 ARG A O 1
ATOM 1466 N N . LEU A 1 191 ? 13.925 -8.725 -26.480 1.00 96.94 191 LEU A N 1
ATOM 1467 C CA . LEU A 1 191 ? 13.471 -7.517 -25.785 1.00 96.94 191 LEU A CA 1
ATOM 1468 C C . LEU A 1 191 ? 12.172 -7.010 -26.426 1.00 96.94 191 LEU A C 1
ATOM 1470 O O . LEU A 1 191 ? 12.144 -6.733 -27.628 1.00 96.94 191 LEU A O 1
ATOM 1474 N N . VAL A 1 192 ? 11.103 -6.901 -25.636 1.00 96.62 192 VAL A N 1
ATOM 1475 C CA . VAL A 1 192 ? 9.779 -6.463 -26.116 1.00 96.62 192 VAL A CA 1
ATOM 1476 C C . VAL A 1 192 ? 9.397 -5.077 -25.622 1.00 96.62 192 VAL A C 1
ATOM 1478 O O . VAL A 1 192 ? 8.649 -4.375 -26.299 1.00 96.62 192 VAL A O 1
ATOM 1481 N N . HIS A 1 193 ? 9.933 -4.664 -24.474 1.00 97.25 193 HIS A N 1
ATOM 1482 C CA . HIS A 1 193 ? 9.703 -3.339 -23.913 1.00 97.25 193 HIS A CA 1
ATOM 1483 C C . HIS A 1 193 ? 10.898 -2.896 -23.077 1.00 97.25 193 HIS A C 1
ATOM 1485 O O . HIS A 1 193 ? 11.492 -3.703 -22.368 1.00 97.25 193 HIS A O 1
ATOM 1491 N N . GLU A 1 194 ? 11.222 -1.610 -23.132 1.00 97.38 194 GLU A N 1
ATOM 1492 C CA . GLU A 1 194 ? 12.237 -0.988 -22.286 1.00 97.38 194 GLU A CA 1
ATOM 1493 C C . GLU A 1 194 ? 11.778 0.420 -21.892 1.00 97.38 194 GLU A C 1
ATOM 1495 O O . GLU A 1 194 ? 11.200 1.153 -22.702 1.00 97.38 194 GLU A O 1
ATOM 1500 N N . ALA A 1 195 ? 12.013 0.809 -20.639 1.00 97.25 195 ALA A N 1
ATOM 1501 C CA . ALA A 1 195 ? 11.684 2.140 -20.151 1.00 97.25 195 ALA A CA 1
ATOM 1502 C C . ALA A 1 195 ? 12.648 2.615 -19.060 1.00 97.25 195 ALA A C 1
ATOM 1504 O O . ALA A 1 195 ? 12.999 1.872 -18.147 1.00 97.25 195 ALA A O 1
ATOM 1505 N N . SER A 1 196 ? 13.002 3.902 -19.102 1.00 94.88 196 SER A N 1
ATOM 1506 C CA . SER A 1 196 ? 13.624 4.581 -17.964 1.00 94.88 196 SER A CA 1
ATOM 1507 C C . SER A 1 196 ? 12.568 4.850 -16.892 1.00 94.88 196 SER A C 1
ATOM 1509 O O . SER A 1 196 ? 11.536 5.465 -17.172 1.00 94.88 196 SER A O 1
ATOM 1511 N N . MET A 1 197 ? 12.805 4.376 -15.673 1.00 94.12 197 MET A N 1
ATOM 1512 C CA . MET A 1 197 ? 11.902 4.582 -14.537 1.00 94.12 197 MET A CA 1
ATOM 1513 C C . MET A 1 197 ? 12.305 5.789 -13.700 1.00 94.12 197 MET A C 1
ATOM 1515 O O . MET A 1 197 ? 11.452 6.569 -13.288 1.00 94.12 197 MET A O 1
ATOM 1519 N N . ALA A 1 198 ? 13.605 5.954 -13.480 1.00 92.12 198 ALA A N 1
ATOM 1520 C CA . ALA A 1 198 ? 14.185 7.077 -12.763 1.00 92.12 198 ALA A CA 1
ATOM 1521 C C . ALA A 1 198 ? 15.645 7.256 -13.194 1.00 92.12 198 ALA A C 1
ATOM 1523 O O . ALA A 1 198 ? 16.282 6.300 -13.645 1.00 92.12 198 ALA A O 1
ATOM 1524 N N . SER A 1 199 ? 16.174 8.470 -13.061 1.00 91.50 199 SER A N 1
ATOM 1525 C CA . SER A 1 199 ? 17.553 8.804 -13.422 1.00 91.50 199 SER A CA 1
ATOM 1526 C C . SER A 1 199 ? 18.059 9.962 -12.572 1.00 91.50 199 SER A C 1
ATOM 1528 O O . SER A 1 199 ? 17.327 10.921 -12.352 1.00 91.50 199 SER A O 1
ATOM 1530 N N . GLY A 1 200 ? 19.327 9.902 -12.159 1.00 88.75 200 GLY A N 1
ATOM 1531 C CA . GLY A 1 200 ? 19.953 10.938 -11.332 1.00 88.75 200 GLY A CA 1
ATOM 1532 C C . GLY A 1 200 ? 19.542 10.884 -9.859 1.00 88.75 200 GLY A C 1
ATOM 1533 O O . GLY A 1 200 ? 19.697 11.870 -9.147 1.00 88.75 200 GLY A O 1
ATOM 1534 N N . GLU A 1 201 ? 19.014 9.750 -9.399 1.00 86.81 201 GLU A N 1
ATOM 1535 C CA . GLU A 1 201 ? 18.516 9.610 -8.032 1.00 86.81 201 GLU A CA 1
ATOM 1536 C C . GLU A 1 201 ? 19.661 9.464 -7.019 1.00 86.81 201 GLU A C 1
ATOM 1538 O O . GLU A 1 201 ? 20.676 8.828 -7.318 1.00 86.81 201 GLU A O 1
ATOM 1543 N N . PRO A 1 202 ? 19.521 9.990 -5.790 1.00 86.56 202 PRO A N 1
ATOM 1544 C CA . PRO A 1 202 ? 20.554 9.845 -4.765 1.00 86.56 202 PRO A CA 1
ATOM 1545 C C . PRO A 1 202 ? 20.684 8.399 -4.258 1.00 86.56 202 PRO A C 1
ATOM 1547 O O . PRO A 1 202 ? 21.730 8.019 -3.735 1.00 86.56 202 PRO A O 1
ATOM 1550 N N . ALA A 1 203 ? 19.638 7.585 -4.421 1.00 85.06 203 ALA A N 1
ATOM 1551 C CA . ALA A 1 203 ? 19.573 6.193 -3.989 1.00 85.06 203 ALA A CA 1
ATOM 1552 C C . ALA A 1 203 ? 18.678 5.377 -4.941 1.00 85.06 203 ALA A C 1
ATOM 1554 O O . ALA A 1 203 ? 17.792 5.956 -5.576 1.00 85.06 203 ALA A O 1
ATOM 1555 N N . PRO A 1 204 ? 18.870 4.048 -5.043 1.00 82.19 204 PRO A N 1
ATOM 1556 C CA . PRO A 1 204 ? 17.930 3.200 -5.759 1.00 82.19 204 PRO A CA 1
ATOM 1557 C C . PRO A 1 204 ? 16.616 3.113 -4.974 1.00 82.19 204 PRO A C 1
ATOM 1559 O O . PRO A 1 204 ? 16.609 3.120 -3.741 1.00 82.19 204 PRO A O 1
ATOM 1562 N N . VAL A 1 205 ? 15.504 3.007 -5.696 1.00 79.31 205 VAL A N 1
ATOM 1563 C CA . VAL A 1 205 ? 14.180 2.751 -5.117 1.00 79.31 205 VAL A CA 1
ATOM 1564 C C . VAL A 1 205 ? 13.783 1.339 -5.518 1.00 79.31 205 VAL A C 1
ATOM 1566 O O . VAL A 1 205 ? 13.809 1.018 -6.698 1.00 79.31 205 VAL A O 1
ATOM 1569 N N . PHE A 1 206 ? 13.464 0.493 -4.543 1.00 85.69 206 PHE A N 1
ATOM 1570 C CA . PHE A 1 206 ? 13.042 -0.891 -4.770 1.00 85.69 206 PHE A CA 1
ATOM 1571 C C . PHE A 1 206 ? 11.517 -1.017 -4.746 1.00 85.69 206 PHE A C 1
ATOM 1573 O O . PHE A 1 206 ? 10.819 -0.081 -4.355 1.00 85.69 206 PHE A O 1
ATOM 1580 N N . ASN A 1 207 ? 11.013 -2.187 -5.140 1.00 86.50 207 ASN A N 1
ATOM 1581 C 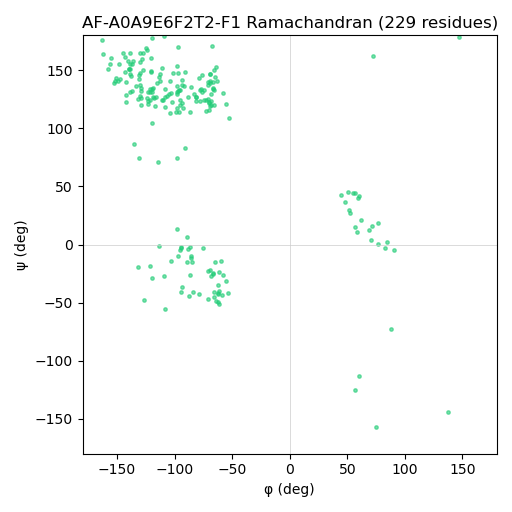CA . ASN A 1 207 ? 9.605 -2.443 -5.442 1.00 86.50 207 ASN A CA 1
ATOM 1582 C C . ASN A 1 207 ? 9.096 -1.490 -6.527 1.00 86.50 207 ASN A C 1
ATOM 1584 O O . ASN A 1 207 ? 8.018 -0.903 -6.434 1.00 86.50 207 ASN A O 1
ATOM 1588 N N . SER A 1 208 ? 9.921 -1.328 -7.561 1.00 88.62 208 SER A N 1
ATOM 1589 C CA . SER A 1 208 ? 9.720 -0.349 -8.632 1.00 88.62 208 SER A CA 1
ATOM 1590 C C . SER A 1 208 ? 8.495 -0.664 -9.492 1.00 88.62 208 SER A C 1
ATOM 1592 O O . SER A 1 208 ? 7.907 0.225 -10.113 1.00 88.62 208 SER A O 1
ATOM 1594 N N . PHE A 1 209 ? 8.110 -1.937 -9.547 1.00 95.69 209 PHE A N 1
ATOM 1595 C CA . PHE A 1 209 ? 6.997 -2.424 -10.345 1.00 95.69 209 PHE A CA 1
ATOM 1596 C C . PHE A 1 209 ? 6.263 -3.557 -9.635 1.00 95.69 209 PHE A C 1
ATOM 1598 O O . PHE A 1 209 ? 6.777 -4.162 -8.699 1.00 95.69 209 PHE A O 1
ATOM 1605 N N . LEU A 1 210 ? 5.064 -3.864 -10.118 1.00 96.06 210 LEU A N 1
ATOM 1606 C CA . LEU A 1 210 ? 4.293 -5.026 -9.692 1.00 96.06 210 LEU A CA 1
ATOM 1607 C C . LEU A 1 210 ? 3.553 -5.633 -10.877 1.00 96.06 210 LEU A C 1
ATOM 1609 O O . LEU A 1 210 ? 3.336 -4.966 -11.895 1.00 96.06 210 LEU A O 1
ATOM 1613 N N . ILE A 1 211 ? 3.127 -6.885 -10.739 1.00 95.94 211 ILE A N 1
ATOM 1614 C CA . ILE A 1 211 ? 2.243 -7.530 -11.710 1.00 95.94 211 ILE A CA 1
ATOM 1615 C C . ILE A 1 211 ? 0.949 -7.943 -11.028 1.00 95.94 211 ILE A C 1
ATOM 1617 O O . ILE A 1 211 ? 0.963 -8.588 -9.984 1.00 95.94 211 ILE A O 1
ATOM 1621 N N . LYS A 1 212 ? -0.179 -7.597 -11.646 1.00 93.81 212 LYS A N 1
ATOM 1622 C CA . LYS A 1 212 ? -1.515 -8.009 -11.213 1.00 93.81 212 LYS A CA 1
ATOM 1623 C C . LYS A 1 212 ? -2.344 -8.379 -12.433 1.00 93.81 212 LYS A C 1
ATOM 1625 O O . LYS A 1 212 ? -2.367 -7.629 -13.403 1.00 93.81 212 LYS A O 1
ATOM 1630 N N . ASP A 1 213 ? -3.009 -9.531 -12.400 1.00 91.81 213 ASP A N 1
ATOM 1631 C CA . ASP A 1 213 ? -3.883 -10.008 -13.486 1.00 91.81 213 ASP A CA 1
ATOM 1632 C C . ASP A 1 213 ? -3.213 -9.969 -14.883 1.00 91.81 213 ASP A C 1
ATOM 1634 O O . ASP A 1 213 ? -3.802 -9.517 -15.864 1.00 91.81 213 ASP A O 1
ATOM 1638 N N . SER A 1 214 ? -1.959 -10.437 -14.982 1.00 91.88 214 SER A N 1
ATOM 1639 C CA . SER A 1 214 ? -1.135 -10.415 -16.217 1.00 91.88 214 SER A CA 1
ATOM 1640 C C . SER A 1 214 ? -0.841 -9.012 -16.770 1.00 91.88 214 SER A C 1
ATOM 1642 O O . SER A 1 214 ? -0.530 -8.835 -17.949 1.00 91.88 214 SER A O 1
ATOM 1644 N N . ARG A 1 215 ? -0.945 -7.984 -15.926 1.00 94.31 215 ARG A N 1
ATOM 1645 C CA . ARG A 1 215 ? -0.569 -6.611 -16.257 1.00 94.31 215 ARG A CA 1
ATOM 1646 C C . ARG A 1 215 ? 0.585 -6.162 -15.388 1.00 94.31 215 ARG A C 1
ATOM 1648 O O . ARG A 1 215 ? 0.508 -6.233 -14.165 1.00 94.31 215 ARG A O 1
ATOM 1655 N N . LEU A 1 216 ? 1.628 -5.672 -16.038 1.00 96.25 216 LEU A N 1
ATOM 1656 C CA . LEU A 1 216 ? 2.724 -4.960 -15.406 1.00 96.25 216 LEU A CA 1
ATOM 1657 C C . LEU A 1 216 ? 2.269 -3.537 -15.083 1.00 96.25 216 LEU A C 1
ATOM 1659 O O . LEU A 1 216 ? 1.690 -2.878 -15.946 1.00 96.25 216 LEU A O 1
ATOM 1663 N N . TYR A 1 217 ? 2.563 -3.071 -13.873 1.00 95.94 217 TYR A N 1
ATOM 1664 C CA . TYR A 1 217 ? 2.368 -1.697 -13.422 1.00 95.94 217 TYR A CA 1
ATOM 1665 C C . TYR A 1 217 ? 3.696 -1.133 -12.933 1.00 95.94 217 TYR A C 1
ATOM 1667 O O . TYR A 1 217 ? 4.386 -1.776 -12.144 1.00 95.94 217 TYR A O 1
ATOM 1675 N N . TYR A 1 218 ? 4.049 0.065 -13.390 1.00 96.12 218 TYR A N 1
ATOM 1676 C CA . TYR A 1 218 ? 5.263 0.755 -12.959 1.00 96.12 218 TYR A CA 1
ATOM 1677 C C . TYR A 1 218 ? 5.128 2.268 -13.131 1.00 96.12 218 TYR A C 1
ATOM 1679 O O . TYR A 1 218 ? 4.293 2.742 -13.908 1.00 96.12 218 TYR A O 1
ATOM 1687 N N . ILE A 1 219 ? 5.963 3.036 -12.431 1.00 93.94 219 ILE A N 1
ATOM 1688 C CA . ILE A 1 219 ? 6.010 4.493 -12.579 1.00 93.94 219 ILE A CA 1
ATOM 1689 C C . ILE A 1 219 ? 7.175 4.857 -13.500 1.00 93.94 219 ILE A C 1
ATOM 1691 O O . ILE A 1 219 ? 8.342 4.638 -13.179 1.00 93.94 219 ILE A O 1
ATOM 1695 N N . LYS A 1 220 ? 6.855 5.407 -14.669 1.00 94.69 220 LYS A N 1
ATOM 1696 C CA . LYS A 1 220 ? 7.827 5.915 -15.634 1.00 94.69 220 LYS A CA 1
ATOM 1697 C C . LYS A 1 220 ? 8.246 7.331 -15.251 1.00 94.69 220 LYS A C 1
ATOM 1699 O O . LYS A 1 220 ? 7.387 8.193 -15.061 1.00 94.69 220 LYS A O 1
ATOM 1704 N N . GLU A 1 221 ? 9.556 7.559 -15.195 1.00 92.25 221 GLU A N 1
ATOM 1705 C CA . GLU A 1 221 ? 10.183 8.862 -14.912 1.00 92.25 221 GLU A CA 1
ATOM 1706 C C . GLU A 1 221 ? 9.652 9.535 -13.632 1.00 92.25 221 GLU A C 1
ATOM 1708 O O . GLU A 1 221 ? 9.652 10.751 -13.537 1.00 92.25 221 GLU A O 1
ATOM 1713 N N . ARG A 1 222 ? 9.166 8.754 -12.654 1.00 88.75 222 ARG A N 1
ATOM 1714 C CA . ARG A 1 222 ? 8.507 9.238 -11.418 1.00 88.75 222 ARG A CA 1
ATOM 1715 C C . ARG A 1 222 ? 7.255 10.106 -11.607 1.00 88.75 222 ARG A C 1
ATOM 1717 O O . ARG A 1 222 ? 6.744 10.650 -10.635 1.00 88.75 222 ARG A O 1
ATOM 1724 N N . GLU A 1 223 ? 6.729 10.189 -12.822 1.00 90.00 223 GLU A N 1
ATOM 1725 C CA . GLU A 1 223 ? 5.621 11.092 -13.157 1.00 90.00 223 GLU A CA 1
ATOM 1726 C C . GLU A 1 223 ? 4.382 10.351 -13.653 1.00 90.00 223 GLU A C 1
ATOM 1728 O O . GLU A 1 223 ? 3.261 10.834 -13.507 1.00 90.00 223 GLU A O 1
ATOM 1733 N N . ARG A 1 224 ? 4.561 9.184 -14.283 1.00 91.44 224 ARG A N 1
ATOM 1734 C CA . ARG A 1 224 ? 3.486 8.529 -15.036 1.00 91.44 224 ARG A CA 1
ATOM 1735 C C . ARG A 1 224 ? 3.318 7.081 -14.625 1.00 91.44 224 ARG A C 1
ATOM 1737 O O . ARG A 1 224 ? 4.224 6.279 -14.824 1.00 91.44 224 ARG A O 1
ATOM 1744 N N . LEU A 1 225 ? 2.134 6.723 -14.136 1.00 92.75 225 LEU A N 1
ATOM 1745 C CA . LEU A 1 225 ? 1.747 5.323 -13.987 1.00 92.75 225 LEU A CA 1
ATOM 1746 C C . LEU A 1 225 ? 1.527 4.708 -15.375 1.00 92.75 225 LEU A C 1
ATOM 1748 O O . LEU A 1 225 ? 0.710 5.192 -16.158 1.00 92.75 225 LEU A O 1
ATOM 1752 N N . VAL A 1 226 ? 2.250 3.634 -15.675 1.00 94.75 226 VAL A N 1
ATOM 1753 C CA . VAL A 1 226 ? 2.131 2.878 -16.923 1.00 94.75 226 VAL A CA 1
ATOM 1754 C C . VAL A 1 226 ? 1.629 1.477 -16.606 1.00 94.75 226 VAL A C 1
ATOM 1756 O O . VAL A 1 226 ? 2.076 0.855 -15.643 1.00 94.75 226 VAL A O 1
ATOM 1759 N N . SER A 1 227 ? 0.717 0.975 -17.443 1.00 94.44 227 SER A N 1
ATOM 1760 C CA . SER A 1 227 ? 0.285 -0.419 -17.418 1.00 94.44 227 SER A CA 1
ATOM 1761 C C . SER A 1 227 ? 0.369 -1.045 -18.804 1.00 94.44 227 SER A C 1
ATOM 1763 O O . SER A 1 227 ? -0.079 -0.445 -19.782 1.00 94.44 227 SER A O 1
ATOM 1765 N N . LEU A 1 228 ? 0.918 -2.257 -18.888 1.00 93.75 228 LEU A N 1
ATOM 1766 C CA . LEU A 1 228 ? 0.980 -3.043 -20.121 1.00 93.75 228 LEU A CA 1
ATOM 1767 C C . LEU A 1 228 ? 0.697 -4.518 -19.836 1.00 93.75 228 LEU A C 1
ATOM 1769 O O . LEU A 1 228 ? 0.937 -5.004 -18.732 1.00 93.75 228 LEU A O 1
ATOM 1773 N N . VAL A 1 229 ? 0.152 -5.220 -20.827 1.00 92.69 229 VAL A N 1
ATOM 1774 C CA . VAL A 1 229 ? -0.109 -6.661 -20.729 1.00 92.69 229 VAL A CA 1
ATOM 1775 C C . VAL A 1 229 ? 1.202 -7.412 -20.931 1.00 92.69 229 VAL A C 1
ATOM 1777 O O . VAL A 1 229 ? 1.935 -7.115 -21.872 1.00 92.69 229 VAL A O 1
ATOM 1780 N N . VAL A 1 230 ? 1.471 -8.373 -20.054 1.00 91.81 230 VAL A N 1
ATOM 1781 C CA . VAL A 1 230 ? 2.601 -9.304 -20.146 1.00 91.81 230 VAL A CA 1
ATOM 1782 C C . VAL A 1 230 ? 2.048 -10.724 -20.248 1.00 91.81 230 VAL A C 1
ATOM 1784 O O . VAL A 1 230 ? 1.102 -11.061 -19.535 1.00 91.81 230 VAL A O 1
ATOM 1787 N N . SER A 1 231 ? 2.586 -11.526 -21.168 1.00 80.12 231 SER A N 1
ATOM 1788 C CA . SER A 1 231 ? 2.101 -12.878 -21.495 1.00 80.12 231 SER A CA 1
ATOM 1789 C C . SER A 1 231 ? 3.108 -13.964 -21.175 1.00 80.12 231 SER A C 1
ATOM 1791 O O . SER A 1 231 ? 4.293 -13.735 -21.493 1.00 80.12 231 SER A O 1
#

Foldseek 3Di:
DDWDADPVPRHTLAPPQFDWDDDPPTATAQNRPAKDWDADAPQWTWIFGDDVPGNDTFWIWTDNRSVSDTQDIDRQWAFQADLRQWTKIWGFDADPNDTFTWIFTAGSRRRDTPDGPGRPCPVVVVSNVPGDDRCVVQVKAFFDWDADPFGIKTWDDDPQKIKIWDWHWDQDPVRDTAIWIKIWMDRNPRTDDIATAAIRHPDDDGSQWMDGPQWIWGHGHVPDIDIDGHD

Solvent-accessible surface area (backbone atoms only — not comparable to full-atom values): 13022 Å² total; per-residue (Å²): 97,46,70,37,62,40,87,88,78,67,44,76,55,28,66,76,43,64,60,61,42,90,64,99,74,68,38,49,45,38,84,43,72,45,65,49,81,76,52,74,59,98,76,28,41,32,32,30,25,48,40,91,98,44,92,48,71,32,16,34,39,34,25,32,46,70,79,68,40,75,74,41,71,40,72,77,30,27,78,74,39,60,62,85,80,34,29,38,29,29,30,83,45,73,56,99,88,39,85,43,52,37,29,34,33,22,33,77,89,65,68,43,78,75,42,81,61,43,65,64,58,66,62,61,48,54,56,50,74,69,34,67,52,69,42,68,75,67,53,41,45,68,50,48,84,47,75,56,102,73,41,45,32,37,35,45,78,44,91,61,19,39,40,38,33,43,37,32,81,43,71,42,98,86,69,52,72,16,22,30,35,38,37,38,33,26,52,68,92,42,80,75,47,75,45,64,28,41,69,69,30,97,60,81,76,79,79,63,42,39,35,44,91,55,26,40,38,36,45,40,62,78,76,39,84,45,76,48,83,56,104

Nearest PDB structures (foldseek):
  6q50-assembly1_A  TM=2.339E-01  e=8.508E-03  Leishmania mexicana MHOM/GT/2001/U1103
  6q4w-assembly1_B  TM=2.389E-01  e=3.383E-02  Leishmania mexicana MHOM/GT/2001/U1103
  6q4w-assembly1_A  TM=2.044E-01  e=5.092E-02  Leishmania mexicana MHOM/GT/2001/U1103
  1p32-assembly1_C  TM=3.891E-01  e=2.238E+00  Homo sapiens
  1p32-assembly1_A  TM=3.780E-01  e=1.920E+00  Homo sapiens

Secondary structure (DSSP, 8-state):
-EEEE-TTT--EEEEEE--B-SSSS--BGGGGT-EEEEEEETTEEEEEEE-TTSS-EEEEEEEETTTTEEEEEETT-EEEEE-SSSEEEEEEEEETTEEEEEEEEE-TTT--EEEEEES--HHHHHHHHTSPPHHHHHTEEPPEEEEETTEEEEEEEETTEEEEEEEEEEE-TTS-EEEEEEEEEEETTEEEEEEEEEEEESS--S--EEEETTEEEEEETTTEEEEEE--

Radius of gyration: 20.8 Å; Cα contacts (8 Å, |Δi|>4): 492; chains: 1; bounding box: 49×41×63 Å

Sequence (231 aa):
SLFCLDSATGRVLCDDFVLIAEGELAAPVGDGWMIGLETVHRGLLFCHSFQPGSPEHQGIWALDLPQGRVAWSRPDLVFTANLGDALLAYRSIVFAGFPERDYYLLDPLTGGEIEHLGTAHERPNQLRDVAESEEARQRILLPDLAFDERGHVERIGLGASCVTVHHRIEIGAEGVAGWKATLAVTEGDRLVHEASMASGEPAPVFNSFLIKDSRLYYIKERERLVSLVVS

pLDDT: mean 92.35, std 6.38, range [59.69, 98.81]